Protein AF-0000000086061174 (afdb_homodimer)

Secondary structure (DSSP, 8-state):
-------HHHHHHHHHHHHHHHS-HHHHHHHHHHT--S-EEHHHHHHHTTS-HHHHHHHHHHHHHTTSEEEEE-SSSSPEEEEE-HHHHHHHHHHHHHHHS-HHHHHHHHHHHHHHHHHHHHHHT-SSHHHHHHTT----HHHHHHHHHHHHHHHHHHHHHHHHT---TTHHHHT-/-------HHHHHHHHHHHHHHHS-HHHHHHHHHHT--S-EEHHHHHHHTTS-HHHHHHHHHHHHHTTSEEEEE-SSSSPEEEEE-HHHHHHHHHHHHHHHS-HHHHHHHHHHHHHHHHHHHHHHT-SSHHHHHHTT----HHHHHHHHHHHHHHHHHHHHHHHHT---HHHHHHT-

Structure (mmCIF, N/CA/C/O backbone):
data_AF-0000000086061174-model_v1
#
loop_
_entity.id
_entity.type
_entity.pdbx_description
1 polymer 'Putative ArsR family transcriptional regulator'
#
loop_
_atom_site.group_PDB
_atom_site.id
_atom_site.type_symbol
_atom_site.label_atom_id
_atom_site.label_alt_id
_atom_site.label_comp_id
_atom_site.label_asym_id
_atom_site.label_entity_id
_atom_site.label_seq_id
_atom_site.pdbx_PDB_ins_code
_atom_site.Cartn_x
_atom_site.Cartn_y
_atom_site.Cartn_z
_atom_site.occupancy
_atom_site.B_iso_or_equiv
_atom_site.auth_seq_id
_atom_site.auth_comp_id
_atom_site.auth_asym_id
_atom_site.auth_atom_id
_atom_site.pdbx_PDB_model_num
ATOM 1 N N . MET A 1 1 ? 27.891 47.406 -17.75 1 37.44 1 MET A N 1
ATOM 2 C CA . MET A 1 1 ? 28.344 46.156 -17.203 1 37.44 1 MET A CA 1
ATOM 3 C C . MET A 1 1 ? 27.281 45.062 -17.359 1 37.44 1 MET A C 1
ATOM 5 O O . MET A 1 1 ? 26.094 45.344 -17.234 1 37.44 1 MET A O 1
ATOM 9 N N . PRO A 1 2 ? 27.516 44.062 -18.172 1 49.47 2 PRO A N 1
ATOM 10 C CA . PRO A 1 2 ? 26.484 43.031 -18.438 1 49.47 2 PRO A CA 1
ATOM 11 C C . PRO A 1 2 ? 25.906 42.438 -17.156 1 49.47 2 PRO A C 1
ATOM 13 O O . PRO A 1 2 ? 26.578 42.438 -16.125 1 49.47 2 PRO A O 1
ATOM 16 N N . ASP A 1 3 ? 24.672 42.75 -16.703 1 45.78 3 ASP A N 1
ATOM 17 C CA . ASP A 1 3 ? 23.984 42.094 -15.594 1 45.78 3 ASP A CA 1
ATOM 18 C C . ASP A 1 3 ? 24.312 40.625 -15.531 1 45.78 3 ASP A C 1
ATOM 20 O O . ASP A 1 3 ? 24.016 39.875 -16.469 1 45.78 3 ASP A O 1
ATOM 24 N N . SER A 1 4 ? 25.484 40.062 -15.008 1 49.5 4 SER A N 1
ATOM 25 C CA . SER A 1 4 ? 25.953 38.688 -14.844 1 49.5 4 SER A CA 1
ATOM 26 C C . SER A 1 4 ? 24.812 37.75 -14.445 1 49.5 4 SER A C 1
ATOM 28 O O . SER A 1 4 ? 23.891 38.156 -13.742 1 49.5 4 SER A O 1
ATOM 30 N N . ALA A 1 5 ? 24.609 36.719 -15.219 1 57.03 5 ALA A N 1
ATOM 31 C CA . ALA A 1 5 ? 23.672 35.656 -14.922 1 57.03 5 ALA A CA 1
ATOM 32 C C . ALA A 1 5 ? 23.656 35.344 -13.422 1 57.03 5 ALA A C 1
ATOM 34 O O . ALA A 1 5 ? 24.703 35.312 -12.773 1 57.03 5 ALA A O 1
ATOM 35 N N . PRO A 1 6 ? 22.562 35.656 -12.734 1 59.19 6 PRO A N 1
ATOM 36 C CA . PRO A 1 6 ? 22.594 35.344 -11.305 1 59.19 6 PRO A CA 1
ATOM 37 C C . PRO A 1 6 ? 23.344 34.031 -11.016 1 59.19 6 PRO A C 1
ATOM 39 O O . PRO A 1 6 ? 23.312 33.125 -11.844 1 59.19 6 PRO A O 1
ATOM 42 N N . ALA A 1 7 ? 24.375 33.938 -10.203 1 60.34 7 ALA A N 1
ATOM 43 C CA . ALA A 1 7 ? 25.188 32.781 -9.812 1 60.34 7 ALA A CA 1
ATOM 44 C C . ALA A 1 7 ? 24.312 31.578 -9.469 1 60.34 7 ALA A C 1
ATOM 46 O O . ALA A 1 7 ? 23.188 31.734 -8.984 1 60.34 7 ALA A O 1
ATOM 47 N N . PHE A 1 8 ? 24.578 30.469 -10.164 1 62.5 8 PHE A N 1
ATOM 48 C CA . PHE A 1 8 ? 23.953 29.172 -9.93 1 62.5 8 PHE A CA 1
ATOM 49 C C . PHE A 1 8 ? 23.469 29.062 -8.492 1 62.5 8 PHE A C 1
ATOM 51 O O . PHE A 1 8 ? 22.375 28.547 -8.234 1 62.5 8 PHE A O 1
ATOM 58 N N . GLU A 1 9 ? 24.312 29.516 -7.566 1 66.69 9 GLU A N 1
ATOM 59 C CA . GLU A 1 9 ? 23.938 29.531 -6.152 1 66.69 9 GLU A CA 1
ATOM 60 C C . GLU A 1 9 ? 22.703 30.375 -5.914 1 66.69 9 GLU A C 1
ATOM 62 O O . GLU A 1 9 ? 21.859 30.031 -5.09 1 66.69 9 GLU A O 1
ATOM 67 N N . ASP A 1 10 ? 22.656 31.359 -6.738 1 73 10 ASP A N 1
ATOM 68 C CA . ASP A 1 10 ? 21.531 32.281 -6.605 1 73 10 ASP A CA 1
ATOM 69 C C . ASP A 1 10 ? 20.234 31.609 -7.066 1 73 10 ASP A C 1
ATOM 71 O O . ASP A 1 10 ? 19.203 31.734 -6.402 1 73 10 ASP A O 1
ATOM 75 N N . VAL A 1 11 ? 20.422 30.859 -8.148 1 74.31 11 VAL A N 1
ATOM 76 C CA . VAL A 1 11 ? 19.25 30.188 -8.695 1 74.31 11 VAL A CA 1
ATOM 77 C C . VAL A 1 11 ? 18.75 29.141 -7.715 1 74.31 11 VAL A C 1
ATOM 79 O O . VAL A 1 11 ? 17.547 28.984 -7.504 1 74.31 11 VAL A O 1
ATOM 82 N N . ASN A 1 12 ? 19.672 28.422 -7.121 1 78.81 12 ASN A N 1
ATOM 83 C CA . ASN A 1 12 ? 19.312 27.406 -6.137 1 78.81 12 ASN A CA 1
ATOM 84 C C . ASN A 1 12 ? 18.641 28.016 -4.914 1 78.81 12 ASN A C 1
ATOM 86 O O . ASN A 1 12 ? 17.688 27.453 -4.375 1 78.81 12 ASN A O 1
ATOM 90 N N . ASP A 1 13 ? 19.203 29.141 -4.523 1 85.31 13 ASP A N 1
ATOM 91 C CA . ASP A 1 13 ? 18.641 29.797 -3.355 1 85.31 13 ASP A CA 1
ATOM 92 C C . ASP A 1 13 ? 17.219 30.297 -3.641 1 85.31 13 ASP A C 1
ATOM 94 O O . ASP A 1 13 ? 16.328 30.188 -2.781 1 85.31 13 ASP A O 1
ATOM 98 N N . ARG A 1 14 ? 17.094 30.859 -4.773 1 86.25 14 ARG A N 1
ATOM 99 C CA . ARG A 1 14 ? 15.766 31.312 -5.164 1 86.25 14 ARG A CA 1
ATOM 100 C C . ARG A 1 14 ? 14.797 30.141 -5.258 1 86.25 14 ARG A C 1
ATOM 102 O O . ARG A 1 14 ? 13.641 30.234 -4.84 1 86.25 14 ARG A O 1
ATOM 109 N N . ALA A 1 15 ? 15.25 29.094 -5.824 1 87.06 15 ALA A N 1
ATOM 110 C CA . ALA A 1 15 ? 14.406 27.906 -5.941 1 87.06 15 ALA A CA 1
ATOM 111 C C . ALA A 1 15 ? 14 27.391 -4.566 1 87.06 15 ALA A C 1
ATOM 113 O O . ALA A 1 15 ? 12.852 26.969 -4.367 1 87.06 15 ALA A O 1
ATOM 114 N N . LYS A 1 16 ? 14.898 27.422 -3.705 1 88.44 16 LYS A N 1
ATOM 115 C CA . LYS A 1 16 ? 14.609 27 -2.34 1 88.44 16 LYS A CA 1
ATOM 116 C C . LYS A 1 16 ? 13.555 27.891 -1.693 1 88.44 16 LYS A C 1
ATOM 118 O O . LYS A 1 16 ? 12.648 27.40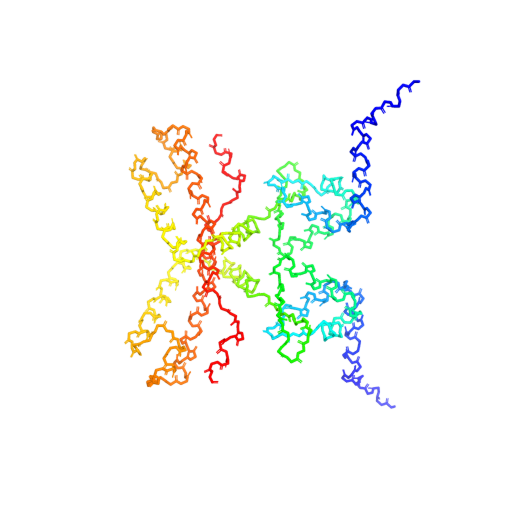6 -1.021 1 88.44 16 LYS A O 1
ATOM 123 N N . GLU A 1 17 ? 13.695 29.141 -1.863 1 89.25 17 GLU A N 1
ATOM 124 C CA . GLU A 1 17 ? 12.75 30.094 -1.292 1 89.25 17 GLU A CA 1
ATOM 125 C C . GLU A 1 17 ? 11.359 29.922 -1.886 1 89.25 17 GLU A C 1
ATOM 127 O O . GLU A 1 17 ? 10.359 30 -1.17 1 89.25 17 GLU A O 1
ATOM 132 N N . ASP A 1 18 ? 11.367 29.734 -3.15 1 90.12 18 ASP A N 1
ATOM 133 C CA . ASP A 1 18 ? 10.086 29.5 -3.809 1 90.12 18 ASP A CA 1
ATOM 134 C C . ASP A 1 18 ? 9.43 28.219 -3.297 1 90.12 18 ASP A C 1
ATOM 136 O O . ASP A 1 18 ? 8.219 28.188 -3.07 1 90.12 18 ASP A O 1
ATOM 140 N N . TRP A 1 19 ? 10.172 27.188 -3.143 1 90.62 19 TRP A N 1
ATOM 141 C CA . TRP A 1 19 ? 9.68 25.906 -2.627 1 90.62 19 TRP A CA 1
ATOM 142 C C . TRP A 1 19 ? 9.094 26.078 -1.229 1 90.62 19 TRP A C 1
ATOM 144 O O . TRP A 1 19 ? 8.023 25.547 -0.928 1 90.62 19 TRP A O 1
ATOM 154 N N . LYS A 1 20 ? 9.711 26.828 -0.427 1 89.44 20 LYS A N 1
ATOM 155 C CA . LYS A 1 20 ? 9.258 27.047 0.939 1 89.44 20 LYS A CA 1
ATOM 156 C C . LYS A 1 20 ? 7.938 27.828 0.955 1 89.44 20 LYS A C 1
ATOM 158 O O . LYS A 1 20 ? 7.062 27.547 1.781 1 89.44 20 LYS A O 1
ATOM 163 N N . ARG A 1 21 ? 7.832 28.672 0.067 1 89.62 21 ARG A N 1
ATOM 164 C CA . ARG A 1 21 ? 6.645 29.516 0.012 1 89.62 21 ARG A CA 1
ATOM 165 C C . ARG A 1 21 ? 5.434 28.719 -0.485 1 89.62 21 ARG A C 1
ATOM 167 O O . ARG A 1 21 ? 4.309 28.969 -0.054 1 89.62 21 ARG A O 1
ATOM 174 N N . GLU A 1 22 ? 5.75 27.766 -1.218 1 88.56 22 GLU A N 1
ATOM 175 C CA . GLU A 1 22 ? 4.66 27.109 -1.932 1 88.56 22 GLU A CA 1
ATOM 176 C C . GLU A 1 22 ? 4.289 25.781 -1.272 1 88.56 22 GLU A C 1
ATOM 178 O O . GLU A 1 22 ? 3.314 25.141 -1.667 1 88.56 22 GLU A O 1
ATOM 183 N N . THR A 1 23 ? 5.043 25.375 -0.228 1 86.5 23 THR A N 1
ATOM 184 C CA . THR A 1 23 ? 4.785 24.062 0.352 1 86.5 23 THR A CA 1
ATOM 185 C C . THR A 1 23 ? 4.852 24.125 1.875 1 86.5 23 THR A C 1
ATOM 187 O O . THR A 1 23 ? 5.406 25.062 2.441 1 86.5 23 THR A O 1
ATOM 190 N N . SER A 1 24 ? 4.211 23.156 2.52 1 85.88 24 SER A N 1
ATOM 191 C CA . SER A 1 24 ? 4.344 23 3.963 1 85.88 24 SER A CA 1
ATOM 192 C C . SER A 1 24 ? 5.594 22.203 4.32 1 85.88 24 SER A C 1
ATOM 194 O O . SER A 1 24 ? 6.129 21.469 3.484 1 85.88 24 SER A O 1
ATOM 196 N N . PRO A 1 25 ? 6.055 22.406 5.551 1 91.38 25 PRO A N 1
ATOM 197 C CA . PRO A 1 25 ? 7.191 21.578 5.969 1 91.38 25 PRO A CA 1
ATOM 198 C C . PRO A 1 25 ? 6.934 20.078 5.793 1 91.38 25 PRO A C 1
ATOM 200 O O . PRO A 1 25 ? 7.836 19.344 5.402 1 91.38 25 PRO A O 1
ATOM 203 N N . PHE A 1 26 ? 5.723 19.656 6.016 1 89 26 PHE A N 1
ATOM 204 C CA . PHE A 1 26 ? 5.387 18.266 5.82 1 89 26 PHE A CA 1
ATOM 205 C C . PHE A 1 26 ? 5.598 17.844 4.367 1 89 26 PHE A C 1
ATOM 207 O O . PHE A 1 26 ? 6.203 16.812 4.098 1 89 26 PHE A O 1
ATOM 214 N N . ASP A 1 27 ? 5.152 18.609 3.451 1 88.19 27 ASP A N 1
ATOM 215 C CA . ASP A 1 27 ? 5.293 18.312 2.029 1 88.19 27 ASP A CA 1
ATOM 216 C C . ASP A 1 27 ? 6.766 18.172 1.643 1 88.19 27 ASP A C 1
ATOM 218 O O . ASP A 1 27 ? 7.125 17.281 0.862 1 88.19 27 ASP A O 1
ATOM 222 N N . ARG A 1 28 ? 7.516 18.984 2.152 1 95.06 28 ARG A N 1
ATOM 223 C CA . ARG A 1 28 ? 8.93 18.984 1.786 1 95.06 28 ARG A CA 1
ATOM 224 C C . ARG A 1 28 ? 9.641 17.766 2.371 1 95.06 28 ARG A C 1
ATOM 226 O O . ARG A 1 28 ? 10.445 17.125 1.688 1 95.06 28 ARG A O 1
ATOM 233 N N . VAL A 1 29 ? 9.328 17.453 3.639 1 95.62 29 VAL A N 1
ATOM 234 C CA . VAL A 1 29 ? 9.914 16.266 4.238 1 95.62 29 VAL A CA 1
ATOM 235 C C . VAL A 1 29 ? 9.508 15.031 3.436 1 95.62 29 VAL A C 1
ATOM 237 O O . VAL A 1 29 ? 10.352 14.188 3.113 1 95.62 29 VAL A O 1
ATOM 240 N N . ARG A 1 30 ? 8.305 14.961 3.098 1 93.38 30 ARG A N 1
ATOM 241 C CA . ARG A 1 30 ? 7.82 13.836 2.307 1 93.38 30 ARG A CA 1
ATOM 242 C C . ARG A 1 30 ? 8.508 13.781 0.948 1 93.38 30 ARG A C 1
ATOM 244 O O . ARG A 1 30 ? 8.859 12.695 0.466 1 93.38 30 ARG A O 1
ATOM 251 N N . SER A 1 31 ? 8.664 14.93 0.342 1 94 31 SER A N 1
ATOM 252 C CA . SER A 1 31 ? 9.336 15.008 -0.952 1 94 31 SER A CA 1
ATOM 253 C C . SER A 1 31 ? 10.766 14.484 -0.866 1 94 31 SER A C 1
ATOM 255 O O . SER A 1 31 ? 11.211 13.719 -1.729 1 94 31 SER A O 1
ATOM 257 N N . VAL A 1 32 ? 11.461 14.859 0.147 1 96.69 32 VAL A N 1
ATOM 258 C CA . VAL A 1 32 ? 12.828 14.391 0.368 1 96.69 32 VAL A CA 1
ATOM 259 C C . VAL A 1 32 ? 12.828 12.867 0.533 1 96.69 32 VAL A C 1
ATOM 261 O O . VAL A 1 32 ? 13.648 12.18 -0.066 1 96.69 32 VAL A O 1
ATOM 264 N N . MET A 1 33 ? 11.836 12.398 1.241 1 96.12 33 MET A N 1
ATOM 265 C CA . MET A 1 33 ? 11.805 10.977 1.559 1 96.12 33 MET A CA 1
ATOM 266 C C . MET A 1 33 ? 11.383 10.156 0.342 1 96.12 33 MET A C 1
ATOM 268 O O . MET A 1 33 ? 11.688 8.969 0.252 1 96.12 33 MET A O 1
ATOM 272 N N . ARG A 1 34 ? 10.719 10.742 -0.583 1 93.94 34 ARG A N 1
ATOM 273 C CA . ARG A 1 34 ? 10.25 10.055 -1.78 1 93.94 34 ARG A CA 1
ATOM 274 C C . ARG A 1 34 ? 11.406 9.406 -2.531 1 93.94 34 ARG A C 1
ATOM 276 O O . ARG A 1 34 ? 11.258 8.328 -3.113 1 93.94 34 ARG A O 1
ATOM 283 N N . THR A 1 35 ? 12.57 10.023 -2.422 1 93.19 35 THR A N 1
ATOM 284 C CA . THR A 1 35 ? 13.703 9.523 -3.193 1 93.19 35 THR A CA 1
ATOM 285 C C . THR A 1 35 ? 14.828 9.062 -2.268 1 93.19 35 THR A C 1
ATOM 287 O O . THR A 1 35 ? 15.969 8.922 -2.697 1 93.19 35 THR A O 1
ATOM 290 N N . ALA A 1 36 ? 14.523 8.977 -1.036 1 93.38 36 ALA A N 1
ATOM 291 C CA . ALA A 1 36 ? 15.547 8.578 -0.071 1 93.38 36 ALA A CA 1
ATOM 292 C C . ALA A 1 36 ? 15.719 7.066 -0.04 1 93.38 36 ALA A C 1
ATOM 294 O O . ALA A 1 36 ? 15.391 6.418 0.956 1 93.38 36 ALA A O 1
ATOM 295 N N . TYR A 1 37 ? 16.391 6.508 -0.951 1 90.12 37 TYR A N 1
ATOM 296 C CA . TYR A 1 37 ? 16.578 5.066 -1.045 1 90.12 37 TYR A CA 1
ATOM 297 C C . TYR A 1 37 ? 17.672 4.594 -0.098 1 90.12 37 TYR A C 1
ATOM 299 O O . TYR A 1 37 ? 17.781 3.402 0.195 1 90.12 37 TYR A O 1
ATOM 307 N N . GLU A 1 38 ? 18.547 5.527 0.317 1 90.56 38 GLU A N 1
ATOM 308 C CA . GLU A 1 38 ? 19.531 5.273 1.361 1 90.56 38 GLU A CA 1
ATOM 309 C C . GLU A 1 38 ? 19.141 5.957 2.668 1 90.56 38 GLU A C 1
ATOM 311 O O . GLU A 1 38 ? 18.594 7.059 2.658 1 90.56 38 GLU A O 1
ATOM 316 N N . PRO A 1 39 ? 19.5 5.328 3.719 1 92.88 39 PRO A N 1
ATOM 317 C CA . PRO A 1 39 ? 19.125 5.91 5.008 1 92.88 39 PRO A CA 1
ATOM 318 C C . PRO A 1 39 ? 19.766 7.273 5.254 1 92.88 39 PRO A C 1
ATOM 320 O O . PRO A 1 39 ? 20.922 7.488 4.879 1 92.88 39 PRO A O 1
ATOM 323 N N . MET A 1 40 ? 19.016 8.188 5.875 1 94.31 40 MET A N 1
ATOM 324 C CA . MET A 1 40 ? 19.5 9.523 6.219 1 94.31 40 MET A CA 1
ATOM 325 C C . MET A 1 40 ? 19.047 9.922 7.613 1 94.31 40 MET A C 1
ATOM 327 O O . MET A 1 40 ? 18 9.453 8.086 1 94.31 40 MET A O 1
ATOM 331 N N . SER A 1 41 ? 19.797 10.711 8.25 1 94.88 41 SER A N 1
ATOM 332 C CA . SER A 1 41 ? 19.438 11.195 9.578 1 94.88 41 SER A CA 1
ATOM 333 C C . SER A 1 41 ? 18.312 12.227 9.508 1 94.88 41 SER A C 1
ATOM 335 O O . SER A 1 41 ? 18.078 12.828 8.453 1 94.88 41 SER A O 1
ATOM 337 N N . ALA A 1 42 ? 17.734 12.414 10.664 1 96.19 42 ALA A N 1
ATOM 338 C CA . ALA A 1 42 ? 16.719 13.461 10.75 1 96.19 42 ALA A CA 1
ATOM 339 C C . ALA A 1 42 ? 17.312 14.828 10.445 1 96.19 42 ALA A C 1
ATOM 341 O O . ALA A 1 42 ? 16.656 15.68 9.836 1 96.19 42 ALA A O 1
ATOM 342 N N . ALA A 1 43 ? 18.531 15.039 10.852 1 96.44 43 ALA A N 1
ATOM 343 C CA . ALA A 1 43 ? 19.219 16.312 10.602 1 96.44 43 ALA A CA 1
ATOM 344 C C . ALA A 1 43 ? 19.391 16.547 9.102 1 96.44 43 ALA A C 1
ATOM 346 O O . ALA A 1 43 ? 19.156 17.656 8.609 1 96.44 43 ALA A O 1
ATOM 347 N N . THR A 1 44 ? 19.812 15.539 8.406 1 96.81 44 THR A N 1
ATOM 348 C CA . THR A 1 44 ? 20 15.625 6.965 1 96.81 44 THR A CA 1
ATOM 349 C C . THR A 1 44 ? 18.672 15.891 6.266 1 96.81 44 THR A C 1
ATOM 351 O O . THR A 1 44 ? 18.594 16.734 5.363 1 96.81 44 THR A O 1
ATOM 354 N N . VAL A 1 45 ? 17.625 15.195 6.648 1 97.69 45 VAL A N 1
ATOM 355 C CA . VAL A 1 45 ? 16.312 15.391 6.07 1 97.69 45 VAL A CA 1
ATOM 356 C C . VAL A 1 45 ? 15.852 16.828 6.312 1 97.69 45 VAL A C 1
ATOM 358 O O . VAL A 1 45 ? 15.305 17.469 5.414 1 97.69 45 VAL A O 1
ATOM 361 N N . ALA A 1 46 ? 16.094 17.328 7.535 1 98 46 ALA A N 1
ATOM 362 C CA . ALA A 1 46 ? 15.703 18.688 7.902 1 98 46 ALA A CA 1
ATOM 363 C C . ALA A 1 46 ? 16.375 19.719 6.996 1 98 46 ALA A C 1
ATOM 365 O O . ALA A 1 46 ? 15.711 20.625 6.492 1 98 46 ALA A O 1
ATOM 366 N N . GLU A 1 47 ? 17.641 19.562 6.793 1 97.06 47 GLU A N 1
ATOM 367 C CA . GLU A 1 47 ? 18.391 20.453 5.922 1 97.06 47 GLU A CA 1
ATOM 368 C C . GLU A 1 47 ? 17.828 20.438 4.5 1 97.06 47 GLU A C 1
ATOM 370 O O . GLU A 1 47 ? 17.578 21.484 3.908 1 97.06 47 GLU A O 1
ATOM 375 N N . ASN A 1 48 ? 17.609 19.25 4.004 1 96.56 48 ASN A N 1
ATOM 376 C CA . ASN A 1 48 ? 17.109 19.078 2.641 1 96.56 48 ASN A CA 1
ATOM 377 C C . ASN A 1 48 ? 15.688 19.609 2.49 1 96.56 48 ASN A C 1
ATOM 379 O O . ASN A 1 48 ? 15.312 20.094 1.422 1 96.56 48 ASN A O 1
ATOM 383 N N . ALA A 1 49 ? 14.922 19.547 3.525 1 97.31 49 ALA A N 1
ATOM 384 C CA . ALA A 1 49 ? 13.516 19.938 3.49 1 97.31 49 ALA A CA 1
ATOM 385 C C . ALA A 1 49 ? 13.328 21.375 3.969 1 97.31 49 ALA A C 1
ATOM 387 O O . ALA A 1 49 ? 12.203 21.859 4.086 1 97.31 49 ALA A O 1
ATOM 388 N N . LEU A 1 50 ? 14.398 22.062 4.324 1 96.19 50 LEU A N 1
ATOM 389 C CA . LEU A 1 50 ? 14.383 23.469 4.73 1 96.19 50 LEU A CA 1
ATOM 390 C C . LEU A 1 50 ? 13.477 23.672 5.938 1 96.19 50 LEU A C 1
ATOM 392 O O . LEU A 1 50 ? 12.594 24.531 5.922 1 96.19 50 LEU A O 1
ATOM 396 N N . THR A 1 51 ? 13.68 22.891 6.969 1 97.06 51 THR A N 1
ATOM 397 C CA . THR A 1 51 ? 12.938 22.984 8.219 1 97.06 51 THR A CA 1
ATOM 398 C C . THR A 1 51 ? 13.82 22.609 9.406 1 97.06 51 THR A C 1
ATOM 400 O O . THR A 1 51 ? 15 22.281 9.234 1 97.06 51 THR A O 1
ATOM 403 N N . SER A 1 52 ? 13.305 22.766 10.594 1 97.62 52 SER A N 1
ATOM 404 C CA . SER A 1 52 ? 14.07 22.391 11.781 1 97.62 52 SER A CA 1
ATOM 405 C C . SER A 1 52 ? 14.117 20.875 11.961 1 97.62 52 SER A C 1
ATOM 407 O O . SER A 1 52 ? 13.234 20.172 11.469 1 97.62 52 SER A O 1
ATOM 409 N N . GLU A 1 53 ? 15.148 20.422 12.68 1 97.25 53 GLU A N 1
ATOM 410 C CA . GLU A 1 53 ? 15.273 19 12.953 1 97.25 53 GLU A CA 1
ATOM 411 C C . GLU A 1 53 ? 14.086 18.484 13.766 1 97.25 53 GLU A C 1
ATOM 413 O O . GLU A 1 53 ? 13.609 17.375 13.539 1 97.25 53 GLU A O 1
ATOM 418 N N . GLN A 1 54 ? 13.633 19.25 14.664 1 97.12 54 GLN A N 1
ATOM 419 C CA . GLN A 1 54 ? 12.477 18.875 15.477 1 97.12 54 GLN A CA 1
ATOM 420 C C . GLN A 1 54 ? 11.242 18.656 14.609 1 97.12 54 GLN A C 1
ATOM 422 O O . GLN A 1 54 ? 10.539 17.656 14.758 1 97.12 54 GLN A O 1
ATOM 427 N N . THR A 1 55 ? 10.992 19.578 13.727 1 95.56 55 THR A N 1
ATOM 428 C CA . THR A 1 55 ? 9.867 19.484 12.812 1 95.56 55 THR A CA 1
ATOM 429 C C . THR A 1 55 ? 10.023 18.281 11.883 1 95.56 55 THR A C 1
ATOM 431 O O . THR A 1 55 ? 9.062 17.531 11.656 1 95.56 55 THR A O 1
ATOM 434 N N . ALA A 1 56 ? 11.227 18.109 11.391 1 97.25 56 ALA A N 1
ATOM 435 C CA . ALA A 1 56 ? 11.5 16.969 10.523 1 97.25 56 ALA A CA 1
ATOM 436 C C . ALA A 1 56 ? 11.227 15.656 11.25 1 97.25 56 ALA A C 1
ATOM 438 O O . ALA A 1 56 ? 10.578 14.758 10.711 1 97.25 56 ALA A O 1
ATOM 439 N N . ARG A 1 57 ? 11.625 15.516 12.438 1 96.19 57 ARG A N 1
ATOM 440 C CA . ARG A 1 57 ? 11.43 14.297 13.211 1 96.19 57 ARG A CA 1
ATOM 441 C C . ARG A 1 57 ? 9.945 14.008 13.422 1 96.19 57 ARG A C 1
ATOM 443 O O . ARG A 1 57 ? 9.508 12.859 13.336 1 96.19 57 ARG A O 1
ATOM 450 N N . LYS A 1 58 ? 9.289 15.047 13.727 1 93 58 LYS A N 1
ATOM 451 C CA . LYS A 1 58 ? 7.844 14.906 13.906 1 93 58 LYS A CA 1
ATOM 452 C C . LYS A 1 58 ? 7.191 14.32 12.656 1 93 58 LYS A C 1
ATOM 454 O O . LYS A 1 58 ? 6.41 13.367 12.75 1 93 58 LYS A O 1
ATOM 459 N N . HIS A 1 59 ? 7.473 14.859 11.516 1 93.25 59 HIS A N 1
ATOM 460 C CA . HIS A 1 59 ? 6.891 14.391 10.266 1 93.25 59 HIS A CA 1
ATOM 461 C C . HIS A 1 59 ? 7.414 13.008 9.898 1 93.25 59 HIS A C 1
ATOM 463 O O . HIS A 1 59 ? 6.664 12.172 9.383 1 93.25 59 HIS A O 1
ATOM 469 N N . LEU A 1 60 ? 8.68 12.742 10.172 1 96 60 LEU A N 1
ATOM 470 C CA . LEU A 1 60 ? 9.258 11.422 9.906 1 96 60 LEU A CA 1
ATOM 471 C C . LEU A 1 60 ? 8.562 10.352 10.734 1 96 60 LEU A C 1
ATOM 473 O O . LEU A 1 60 ? 8.297 9.258 10.242 1 96 60 LEU A O 1
ATOM 477 N N . ARG A 1 61 ? 8.289 10.648 11.922 1 92.06 61 ARG A N 1
ATOM 478 C CA . ARG A 1 61 ? 7.562 9.719 12.773 1 92.06 61 ARG A CA 1
ATOM 479 C C . ARG A 1 61 ? 6.18 9.422 12.203 1 92.06 61 ARG A C 1
ATO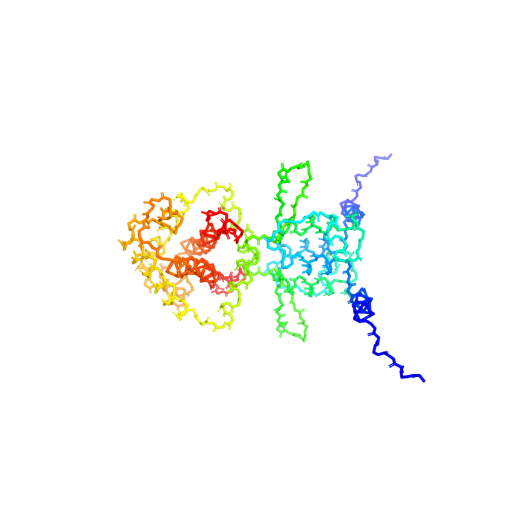M 481 O O . ARG A 1 61 ? 5.754 8.266 12.164 1 92.06 61 ARG A O 1
ATOM 488 N N . SER A 1 62 ? 5.527 10.492 11.836 1 88.12 62 SER A N 1
ATOM 489 C CA . SER A 1 62 ? 4.211 10.328 11.227 1 88.12 62 SER A CA 1
ATOM 490 C C . SER A 1 62 ? 4.281 9.469 9.969 1 88.12 62 SER A C 1
ATOM 492 O O . SER A 1 62 ? 3.482 8.555 9.789 1 88.12 62 SER A O 1
ATOM 494 N N . LEU A 1 63 ? 5.238 9.773 9.109 1 92 63 LEU A N 1
ATOM 495 C CA . LEU A 1 63 ? 5.418 9.039 7.863 1 92 63 LEU A CA 1
ATOM 496 C C . LEU A 1 63 ? 5.773 7.582 8.133 1 92 63 LEU A C 1
ATOM 498 O O . LEU A 1 63 ? 5.34 6.688 7.406 1 92 63 LEU A O 1
ATOM 502 N N . ALA A 1 64 ? 6.523 7.367 9.203 1 92.19 64 ALA A N 1
ATOM 503 C CA . ALA A 1 64 ? 6.875 6.004 9.602 1 92.19 64 ALA A CA 1
ATOM 504 C C . ALA A 1 64 ? 5.652 5.25 10.117 1 92.19 64 ALA A C 1
ATOM 506 O O . ALA A 1 64 ? 5.441 4.086 9.773 1 92.19 64 ALA A O 1
ATOM 507 N N . GLU A 1 65 ? 4.891 5.934 10.875 1 85.81 65 GLU A N 1
ATOM 508 C CA . GLU A 1 65 ? 3.672 5.352 11.43 1 85.81 65 GLU A CA 1
ATOM 509 C C . GLU A 1 65 ? 2.729 4.891 10.32 1 85.81 65 GLU A C 1
ATOM 511 O O . GLU A 1 65 ? 2.045 3.875 10.469 1 85.81 65 GLU A O 1
ATOM 516 N N . HIS A 1 66 ? 2.781 5.59 9.203 1 82.19 66 HIS A N 1
ATOM 517 C CA . HIS A 1 66 ? 1.845 5.285 8.125 1 82.19 66 HIS A CA 1
ATOM 518 C C . HIS A 1 66 ? 2.516 4.473 7.023 1 82.19 66 HIS A C 1
ATOM 520 O O . HIS A 1 66 ? 1.949 4.297 5.945 1 82.19 66 HIS A O 1
ATOM 526 N N . GLY A 1 67 ? 3.748 4.098 7.25 1 88.12 67 GLY A N 1
ATOM 527 C CA . GLY A 1 67 ? 4.383 3.102 6.402 1 88.12 67 GLY A CA 1
ATOM 528 C C . GLY A 1 67 ? 5.062 3.699 5.184 1 88.12 67 GLY A C 1
ATOM 529 O O . GLY A 1 67 ? 5.414 2.98 4.246 1 88.12 67 GLY A O 1
ATOM 530 N N . TYR A 1 68 ? 5.223 4.969 5.117 1 91.88 68 TYR A N 1
ATOM 531 C CA . TYR A 1 68 ? 5.867 5.621 3.979 1 91.88 68 TYR A CA 1
ATOM 532 C C . TYR A 1 68 ? 7.379 5.641 4.148 1 91.88 68 TYR A C 1
ATOM 534 O O . TYR A 1 68 ? 8.125 5.582 3.162 1 91.88 68 TYR A O 1
ATOM 542 N N . VAL A 1 69 ? 7.816 5.707 5.387 1 95.12 69 VAL A N 1
ATOM 543 C CA . VAL A 1 69 ? 9.227 5.777 5.766 1 95.12 69 VAL A CA 1
ATOM 544 C C . VAL A 1 69 ? 9.562 4.625 6.711 1 95.12 69 VAL A C 1
ATOM 546 O O . VAL A 1 69 ? 8.734 4.219 7.527 1 95.12 69 VAL A O 1
ATOM 549 N N . ALA A 1 70 ? 10.703 4.113 6.605 1 94.81 70 ALA A N 1
ATOM 550 C CA . ALA A 1 70 ? 11.219 3.096 7.516 1 94.81 70 ALA A CA 1
ATOM 551 C C . ALA A 1 70 ? 12.352 3.648 8.367 1 94.81 70 ALA A C 1
ATOM 553 O O . ALA A 1 70 ? 13.203 4.398 7.875 1 94.81 70 ALA A O 1
ATOM 554 N N . GLU A 1 71 ? 12.328 3.26 9.586 1 93.62 71 GLU A N 1
ATOM 555 C CA . GLU A 1 71 ? 13.398 3.613 10.508 1 93.62 71 GLU A CA 1
ATOM 556 C C . GLU A 1 71 ? 14.445 2.502 10.594 1 93.62 71 GLU A C 1
ATOM 558 O O . GLU A 1 71 ? 14.094 1.318 10.609 1 93.62 71 GLU A O 1
ATOM 563 N N . THR A 1 72 ? 15.602 2.895 10.477 1 89.19 72 THR A N 1
ATOM 564 C CA . THR A 1 72 ? 16.688 1.938 10.648 1 89.19 72 THR A CA 1
ATOM 565 C C . THR A 1 72 ? 17.703 2.449 11.672 1 89.19 72 THR A C 1
ATOM 567 O O . THR A 1 72 ? 17.797 3.656 11.906 1 89.19 72 THR A O 1
ATOM 570 N N . ALA A 1 73 ? 18.281 1.522 12.391 1 81.19 73 ALA A N 1
ATOM 571 C CA . ALA A 1 73 ? 19.297 1.908 13.359 1 81.19 73 ALA A CA 1
ATOM 572 C C . ALA A 1 73 ? 20.594 2.309 12.648 1 81.19 73 ALA A C 1
ATOM 574 O O . ALA A 1 73 ? 20.938 1.758 11.602 1 81.19 73 ALA A O 1
ATOM 575 N N . SER A 1 74 ? 21.156 3.367 13.148 1 71.56 74 SER A N 1
ATOM 576 C CA . SER A 1 74 ? 22.453 3.764 12.633 1 71.56 74 SER A CA 1
ATOM 577 C C . SER A 1 74 ? 23.547 2.795 13.086 1 71.56 74 SER A C 1
ATOM 579 O O . SER A 1 74 ? 23.594 2.422 14.266 1 71.56 74 SER A O 1
ATOM 581 N N . PRO A 1 75 ? 24.297 2.25 12.102 1 66.62 75 PRO A N 1
ATOM 582 C CA . PRO A 1 75 ? 25.359 1.34 12.523 1 66.62 75 PRO A CA 1
ATOM 583 C C . PRO A 1 75 ? 26.344 1.992 13.5 1 66.62 75 PRO A C 1
ATOM 585 O O . PRO A 1 75 ? 26.875 1.319 14.383 1 66.62 75 PRO A O 1
ATOM 588 N N . ASP A 1 76 ? 26.641 3.16 13.258 1 65.31 76 ASP A N 1
ATOM 589 C CA . ASP A 1 76 ? 27.734 3.801 13.984 1 65.31 76 ASP A CA 1
ATOM 590 C C . ASP A 1 76 ? 27.203 4.68 15.117 1 65.31 76 ASP A C 1
ATOM 592 O O . ASP A 1 76 ? 27.984 5.324 15.828 1 65.31 76 ASP A O 1
ATOM 596 N N . SER A 1 77 ? 25.938 4.809 15.203 1 63.5 77 SER A N 1
ATOM 597 C CA . SER A 1 77 ? 25.484 5.738 16.234 1 63.5 77 SER A CA 1
ATOM 598 C C . SER A 1 77 ? 24.125 5.312 16.797 1 63.5 77 SER A C 1
ATOM 600 O O . SER A 1 77 ? 23.578 4.293 16.375 1 63.5 77 SER A O 1
ATOM 602 N N . THR A 1 78 ? 23.828 5.855 17.844 1 67.38 78 THR A N 1
ATOM 603 C CA . THR A 1 78 ? 22.578 5.617 18.562 1 67.38 78 THR A CA 1
ATOM 604 C C . THR A 1 78 ? 21.406 6.293 17.844 1 67.38 78 THR A C 1
ATOM 606 O O . THR A 1 78 ? 20.266 6.188 18.281 1 67.38 78 THR A O 1
ATOM 609 N N . GLY A 1 79 ? 21.766 6.824 16.578 1 85 79 GLY A N 1
ATOM 610 C CA . GLY A 1 79 ? 20.672 7.617 16.031 1 85 79 GLY A CA 1
ATOM 611 C C . GLY A 1 79 ? 19.812 6.848 15.047 1 85 79 GLY A C 1
ATOM 612 O O . GLY A 1 79 ? 20.234 5.816 14.523 1 85 79 GLY A O 1
ATOM 613 N N . THR A 1 80 ? 18.656 7.234 14.984 1 91.88 80 THR A N 1
ATOM 614 C CA . THR A 1 80 ? 17.703 6.629 14.055 1 91.88 80 THR A CA 1
ATOM 615 C C . THR A 1 80 ? 17.891 7.195 12.648 1 91.88 80 THR A C 1
ATOM 617 O O . THR A 1 80 ? 18.047 8.406 12.477 1 91.88 80 THR A O 1
ATOM 620 N N . LEU A 1 81 ? 18.078 6.363 11.68 1 94.75 81 LEU A N 1
ATOM 621 C CA . LEU A 1 81 ? 18.094 6.758 10.273 1 94.75 81 LEU A CA 1
ATOM 622 C C . LEU A 1 81 ? 16.75 6.441 9.609 1 94.75 81 LEU A C 1
ATOM 624 O O . LEU A 1 81 ? 16 5.586 10.078 1 94.75 81 LEU A O 1
ATOM 628 N N . TYR A 1 82 ? 16.453 7.223 8.531 1 95.94 82 TYR A N 1
ATOM 629 C CA . TYR A 1 82 ? 15.18 7.109 7.832 1 95.94 82 TYR A CA 1
ATOM 630 C C . TYR A 1 82 ? 15.391 6.871 6.344 1 95.94 82 TYR A C 1
ATOM 632 O O . TYR A 1 82 ? 16.297 7.449 5.738 1 95.94 82 TYR A O 1
ATOM 640 N N . GLN A 1 83 ? 14.609 6.059 5.824 1 95.75 83 GLN A N 1
ATOM 641 C CA . GLN A 1 83 ? 14.586 5.848 4.379 1 95.75 83 GLN A CA 1
ATOM 642 C C . GLN A 1 83 ? 13.18 5.543 3.885 1 95.75 83 GLN A C 1
ATOM 644 O O . GLN A 1 83 ? 12.281 5.258 4.68 1 95.75 83 GLN A O 1
ATOM 649 N N . ARG A 1 84 ? 13.039 5.73 2.578 1 95.12 84 ARG A N 1
ATOM 650 C CA . ARG A 1 84 ? 11.758 5.336 1.993 1 95.12 84 ARG A CA 1
ATOM 651 C C . ARG A 1 84 ? 11.469 3.863 2.26 1 95.12 84 ARG A C 1
ATOM 653 O O . ARG A 1 84 ? 12.344 3.014 2.111 1 95.12 84 ARG A O 1
ATOM 660 N N . ALA A 1 85 ? 10.242 3.627 2.715 1 94.31 85 ALA A N 1
ATOM 661 C CA . ALA A 1 85 ? 9.875 2.248 3.02 1 94.31 85 ALA A CA 1
ATOM 662 C C . ALA A 1 85 ? 9.742 1.422 1.743 1 94.31 85 ALA A C 1
ATOM 664 O O . ALA A 1 85 ? 9.156 1.88 0.759 1 94.31 85 ALA A O 1
ATOM 665 N N . LYS A 1 86 ? 10.266 0.206 1.788 1 92.56 86 LYS A N 1
ATOM 666 C CA . LYS A 1 86 ? 10.211 -0.665 0.618 1 92.56 86 LYS A CA 1
ATOM 667 C C . LYS A 1 86 ? 8.766 -0.915 0.182 1 92.56 86 LYS A C 1
ATOM 669 O O . LYS A 1 86 ? 8.477 -0.962 -1.015 1 92.56 86 LYS A O 1
ATOM 674 N N . ASP A 1 87 ? 7.898 -1.063 1.178 1 92.31 87 ASP A N 1
ATOM 675 C CA . ASP A 1 87 ? 6.5 -1.309 0.847 1 92.31 87 ASP A CA 1
ATOM 676 C C . ASP A 1 87 ? 5.883 -0.106 0.135 1 92.31 87 ASP A C 1
ATOM 678 O O . ASP A 1 87 ? 5.059 -0.266 -0.766 1 92.31 87 ASP A O 1
ATOM 682 N N . SER A 1 88 ? 6.23 1.065 0.567 1 92.62 88 SER A N 1
ATOM 683 C CA . SER A 1 88 ? 5.723 2.277 -0.068 1 92.62 88 SER A CA 1
ATOM 684 C C . SER A 1 88 ? 6.215 2.395 -1.507 1 92.62 88 SER A C 1
ATOM 686 O O . SER A 1 88 ? 5.461 2.807 -2.393 1 92.62 88 SER A O 1
ATOM 688 N N . ILE A 1 89 ? 7.414 2.018 -1.7 1 93.12 89 ILE A N 1
ATOM 689 C CA . ILE A 1 89 ? 7.973 2.014 -3.047 1 93.12 89 ILE A CA 1
ATOM 690 C C . ILE A 1 89 ? 7.223 1.005 -3.914 1 93.12 89 ILE A C 1
ATOM 692 O O . ILE A 1 89 ? 6.809 1.323 -5.031 1 93.12 89 ILE A O 1
ATOM 696 N N . ALA A 1 90 ? 7.074 -0.146 -3.381 1 94.81 90 ALA A N 1
ATOM 697 C CA . ALA A 1 90 ? 6.383 -1.21 -4.109 1 94.81 90 ALA A CA 1
ATOM 698 C C . ALA A 1 90 ? 4.973 -0.784 -4.496 1 94.81 90 ALA A C 1
ATOM 700 O O . ALA A 1 90 ? 4.52 -1.053 -5.609 1 94.81 90 ALA A O 1
ATOM 701 N N . LEU A 1 91 ? 4.262 -0.132 -3.604 1 94.06 91 LEU A N 1
ATOM 702 C CA . LEU A 1 91 ? 2.891 0.304 -3.855 1 94.06 91 LEU A CA 1
ATOM 703 C C . LEU A 1 91 ? 2.85 1.352 -4.965 1 94.06 91 LEU A C 1
ATOM 705 O O . LEU A 1 91 ? 1.974 1.309 -5.832 1 94.06 91 LEU A O 1
ATOM 709 N N . GLU A 1 92 ? 3.738 2.273 -4.891 1 93.19 92 GLU A N 1
ATOM 710 C CA . GLU A 1 92 ? 3.799 3.295 -5.93 1 93.19 92 GLU A CA 1
ATOM 711 C C . GLU A 1 92 ? 4.047 2.67 -7.301 1 93.19 92 GLU A C 1
ATOM 713 O O . GLU A 1 92 ? 3.371 3.012 -8.273 1 93.19 92 GLU A O 1
ATOM 718 N N . GLN A 1 93 ? 4.973 1.753 -7.355 1 95.75 93 GLN A N 1
ATOM 719 C CA . GLN A 1 93 ? 5.277 1.072 -8.609 1 95.75 93 GLN A CA 1
ATOM 720 C C . GLN A 1 93 ? 4.102 0.215 -9.07 1 95.75 93 GLN A C 1
ATOM 722 O O . GLN A 1 93 ? 3.773 0.186 -10.258 1 95.75 93 GLN A O 1
ATOM 727 N N . ALA A 1 94 ? 3.521 -0.453 -8.133 1 96.88 94 ALA A N 1
ATOM 728 C CA . ALA A 1 94 ? 2.367 -1.296 -8.438 1 96.88 94 ALA A CA 1
ATOM 729 C C . ALA A 1 94 ? 1.229 -0.472 -9.031 1 96.88 94 ALA A C 1
ATOM 731 O O . ALA A 1 94 ? 0.607 -0.882 -10.016 1 96.88 94 ALA A O 1
ATOM 732 N N . ARG A 1 95 ? 0.934 0.656 -8.469 1 94.62 95 ARG A N 1
ATOM 733 C CA . ARG A 1 95 ? -0.124 1.521 -8.977 1 94.62 95 ARG A CA 1
ATOM 734 C C . ARG A 1 95 ? 0.193 1.995 -10.398 1 94.62 95 ARG A C 1
ATOM 736 O O . ARG A 1 95 ? -0.693 2.051 -11.25 1 94.62 95 ARG A O 1
ATOM 743 N N . ARG A 1 96 ? 1.406 2.359 -10.594 1 95.06 96 ARG A N 1
ATOM 744 C CA . ARG A 1 96 ? 1.822 2.756 -11.938 1 95.06 96 ARG A CA 1
ATOM 745 C C . ARG A 1 96 ? 1.595 1.625 -12.938 1 95.06 96 ARG A C 1
ATOM 747 O O . ARG A 1 96 ? 1.089 1.854 -14.039 1 95.06 96 ARG A O 1
ATOM 754 N N . ILE A 1 97 ? 1.937 0.452 -12.562 1 97.88 97 ILE A N 1
ATOM 755 C CA . ILE A 1 97 ? 1.765 -0.717 -13.414 1 97.88 97 ILE A CA 1
ATOM 756 C C . ILE A 1 97 ? 0.285 -0.903 -13.742 1 97.88 97 ILE A C 1
ATOM 758 O O . ILE A 1 97 ? -0.077 -1.132 -14.898 1 97.88 97 ILE A O 1
ATOM 762 N N . LEU A 1 98 ? -0.521 -0.762 -12.781 1 96.25 98 LEU A N 1
ATOM 763 C CA . LEU A 1 98 ? -1.954 -0.96 -12.969 1 96.25 98 LEU A CA 1
ATOM 764 C C . LEU A 1 98 ? -2.539 0.137 -13.852 1 96.25 98 LEU A C 1
ATOM 766 O O . LEU A 1 98 ? -3.521 -0.091 -14.562 1 96.25 98 LEU A O 1
ATOM 770 N N . ASP A 1 99 ? -1.971 1.319 -13.844 1 95.31 99 ASP A N 1
ATOM 771 C CA . ASP A 1 99 ? -2.422 2.43 -14.672 1 95.31 99 ASP A CA 1
ATOM 772 C C . ASP A 1 99 ? -2.029 2.221 -16.141 1 95.31 99 ASP A C 1
ATOM 774 O O . ASP A 1 99 ? -2.709 2.701 -17.047 1 95.31 99 ASP A O 1
ATOM 778 N N . GLU A 1 100 ? -1.015 1.46 -16.328 1 96.94 100 GLU A N 1
ATOM 779 C CA . GLU A 1 100 ? -0.412 1.393 -17.656 1 96.94 100 GLU A CA 1
ATOM 780 C C . GLU A 1 100 ? -0.683 0.044 -18.312 1 96.94 100 GLU A C 1
ATOM 782 O O . GLU A 1 100 ? -0.498 -0.11 -19.531 1 96.94 100 GLU A O 1
ATOM 787 N N . THR A 1 101 ? -1.079 -0.917 -17.547 1 96.69 101 THR A N 1
ATOM 788 C CA . THR A 1 101 ? -1.178 -2.279 -18.062 1 96.69 101 THR A CA 1
ATOM 789 C C . THR A 1 101 ? -2.465 -2.945 -17.594 1 96.69 101 THR A C 1
ATOM 791 O O . THR A 1 101 ? -2.775 -2.928 -16.391 1 96.69 101 THR A O 1
ATOM 794 N N . ASP A 1 102 ? -3.188 -3.492 -18.484 1 97.25 102 ASP A N 1
ATOM 795 C CA . ASP A 1 102 ? -4.391 -4.211 -18.078 1 97.25 102 ASP A CA 1
ATOM 796 C C . ASP A 1 102 ? -4.043 -5.512 -17.375 1 97.25 102 ASP A C 1
ATOM 798 O O . ASP A 1 102 ? -2.967 -6.074 -17.578 1 97.25 102 ASP A O 1
ATOM 802 N N . THR A 1 103 ? -4.934 -6.086 -16.703 1 95.81 103 THR A N 1
ATOM 803 C CA . THR A 1 103 ? -4.688 -7.199 -15.789 1 95.81 103 THR A CA 1
ATOM 804 C C . THR A 1 103 ? -4.344 -8.469 -16.562 1 95.81 103 THR A C 1
ATOM 806 O O . THR A 1 103 ? -3.527 -9.273 -16.125 1 95.81 103 THR A O 1
ATOM 809 N N . ASP A 1 104 ? -4.949 -8.656 -17.703 1 97.06 104 ASP A N 1
ATOM 810 C CA . ASP A 1 104 ? -4.629 -9.836 -18.5 1 97.06 104 ASP A CA 1
ATOM 811 C C . ASP A 1 104 ? -3.176 -9.805 -18.969 1 97.06 104 ASP A C 1
ATOM 813 O O . ASP A 1 104 ? -2.461 -10.805 -18.844 1 97.06 104 ASP A O 1
ATOM 817 N N . THR A 1 105 ? -2.865 -8.641 -19.5 1 98.25 105 THR A N 1
ATOM 818 C CA . THR A 1 105 ? -1.483 -8.453 -19.922 1 98.25 105 THR A CA 1
ATOM 819 C C . THR A 1 105 ? -0.528 -8.602 -18.734 1 98.25 105 THR A C 1
ATOM 821 O O . THR A 1 105 ? 0.521 -9.234 -18.859 1 98.25 105 THR A O 1
ATOM 824 N N . LEU A 1 106 ? -0.875 -8.062 -17.656 1 98.44 106 LEU A N 1
ATOM 825 C CA . LEU A 1 106 ? -0.063 -8.125 -16.453 1 98.44 106 LEU A CA 1
ATOM 826 C C . LEU A 1 106 ? 0.13 -9.57 -16 1 98.44 106 LEU A C 1
ATOM 828 O O . LEU A 1 106 ? 1.242 -9.977 -15.648 1 98.44 106 LEU A O 1
ATOM 832 N N . SER A 1 107 ? -0.873 -10.336 -16.047 1 98.12 107 SER A N 1
ATOM 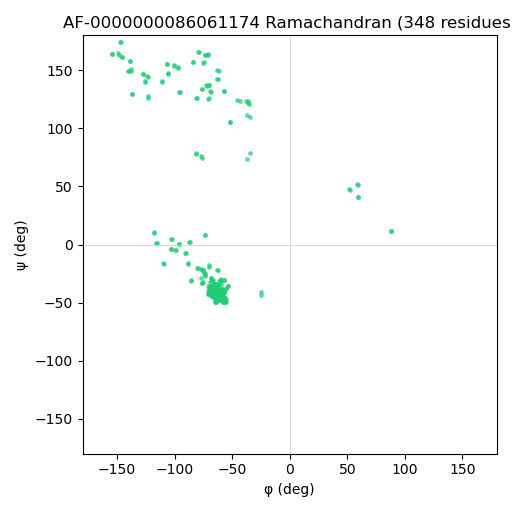833 C CA . SER A 1 107 ? -0.805 -11.742 -15.672 1 98.12 107 SER A CA 1
ATOM 834 C C . SER A 1 107 ? 0.157 -12.508 -16.578 1 98.12 107 SER A C 1
ATOM 836 O O . SER A 1 107 ? 0.955 -13.312 -16.094 1 98.12 107 SER A O 1
ATOM 838 N N . THR A 1 108 ? 0.043 -12.195 -17.797 1 98.38 108 THR A N 1
ATOM 839 C CA . THR A 1 108 ? 0.931 -12.836 -18.766 1 98.38 108 THR A CA 1
ATOM 840 C C . THR A 1 108 ? 2.385 -12.469 -18.484 1 98.38 108 THR A C 1
ATOM 842 O O . THR A 1 108 ? 3.262 -13.336 -18.484 1 98.38 108 THR A O 1
ATOM 845 N N . ARG A 1 109 ? 2.582 -11.203 -18.219 1 98.19 109 ARG A N 1
ATOM 846 C CA . ARG A 1 109 ? 3.932 -10.719 -17.938 1 98.19 109 ARG A CA 1
ATOM 847 C C . ARG A 1 109 ? 4.488 -11.359 -16.672 1 98.19 109 ARG A C 1
ATOM 849 O O . ARG A 1 109 ? 5.68 -11.672 -16.594 1 98.19 109 ARG A O 1
ATOM 856 N N . VAL A 1 110 ? 3.707 -11.516 -15.727 1 98.56 110 VAL A N 1
ATOM 857 C CA . VAL A 1 110 ? 4.125 -12.148 -14.477 1 98.56 110 VAL A CA 1
ATOM 858 C C . VAL A 1 110 ? 4.562 -13.586 -14.75 1 98.56 110 VAL A C 1
ATOM 860 O O . VAL A 1 110 ? 5.609 -14.023 -14.266 1 98.56 110 VAL A O 1
ATOM 863 N N . LEU A 1 111 ? 3.793 -14.289 -15.547 1 98.31 111 LEU A N 1
ATOM 864 C CA . LEU A 1 111 ? 4.133 -15.664 -15.883 1 98.31 111 LEU A CA 1
ATOM 865 C C . LEU A 1 111 ? 5.449 -15.727 -16.656 1 98.31 111 LEU A C 1
ATOM 867 O O . LEU A 1 111 ? 6.281 -16.594 -16.391 1 98.31 111 LEU A O 1
ATOM 871 N N . GLU A 1 112 ? 5.555 -14.773 -17.547 1 98.62 112 GLU A N 1
ATOM 872 C CA . GLU A 1 112 ? 6.781 -14.719 -18.328 1 98.62 112 GLU A CA 1
ATOM 873 C C . GLU A 1 112 ? 7.996 -14.461 -17.453 1 98.62 112 GLU A C 1
ATOM 875 O O . GLU A 1 112 ? 9.039 -15.102 -17.625 1 98.62 112 GLU A O 1
ATOM 880 N N . MET A 1 113 ? 7.887 -13.586 -16.516 1 98.56 113 MET A N 1
ATOM 881 C CA . MET A 1 113 ? 9.008 -13.273 -15.633 1 98.56 113 MET A CA 1
ATOM 882 C C . MET A 1 113 ? 9.312 -14.445 -14.703 1 98.56 113 MET A C 1
ATOM 884 O O . MET A 1 113 ? 10.477 -14.711 -14.398 1 98.56 113 MET A O 1
ATOM 888 N N . ARG A 1 114 ? 8.312 -15.094 -14.273 1 97.88 114 ARG A N 1
ATOM 889 C CA . ARG A 1 114 ? 8.531 -16.281 -13.445 1 97.88 114 ARG A CA 1
ATOM 890 C C . ARG A 1 114 ? 9.312 -17.344 -14.211 1 97.88 114 ARG A C 1
ATOM 892 O O . ARG A 1 114 ? 10.211 -17.969 -13.648 1 97.88 114 ARG A O 1
ATOM 899 N N . GLU A 1 115 ? 8.891 -17.531 -15.438 1 98.31 115 GLU A N 1
ATOM 900 C CA . GLU A 1 115 ? 9.602 -18.5 -16.281 1 98.31 115 GLU A CA 1
ATOM 901 C C . GLU A 1 115 ? 11.062 -18.094 -16.484 1 98.31 115 GLU A C 1
ATOM 903 O O . GLU A 1 115 ? 11.961 -18.938 -16.406 1 98.31 115 GLU A O 1
ATOM 908 N N . GLU A 1 116 ? 11.219 -16.828 -16.75 1 98.19 116 GLU A N 1
ATOM 909 C CA . GLU A 1 116 ? 12.578 -16.312 -16.906 1 98.19 116 GLU A CA 1
ATOM 910 C C . GLU A 1 116 ? 13.414 -16.562 -15.648 1 98.19 116 GLU A C 1
ATOM 912 O O . GLU A 1 116 ? 14.578 -16.953 -15.742 1 98.19 116 GLU A O 1
ATOM 917 N N . LEU A 1 117 ? 12.875 -16.406 -14.531 1 97.75 117 LEU A N 1
ATOM 918 C C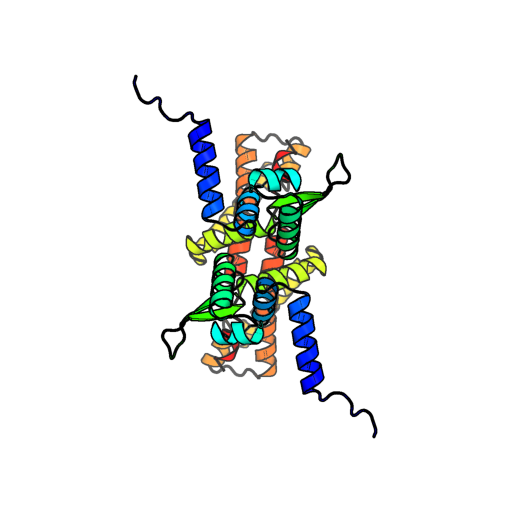A . LEU A 1 117 ? 13.602 -16.609 -13.281 1 97.75 117 LEU A CA 1
ATOM 919 C C . LEU A 1 117 ? 13.914 -18.078 -13.062 1 97.75 117 LEU A C 1
ATOM 921 O O . LEU A 1 117 ? 14.977 -18.422 -12.547 1 97.75 117 LEU A O 1
ATOM 925 N N . ARG A 1 118 ? 12.992 -18.875 -13.438 1 97.31 118 ARG A N 1
ATOM 926 C CA . ARG A 1 118 ? 13.25 -20.312 -13.367 1 97.31 118 ARG A CA 1
ATOM 927 C C . ARG A 1 118 ? 14.43 -20.703 -14.25 1 97.31 118 ARG A C 1
ATOM 929 O O . ARG A 1 118 ? 15.281 -21.484 -13.844 1 97.31 118 ARG A O 1
ATOM 936 N N . GLU A 1 119 ? 14.422 -20.141 -15.383 1 97.69 119 GLU A N 1
ATOM 937 C CA . GLU A 1 119 ? 15.508 -20.422 -16.312 1 97.69 119 GLU A CA 1
ATOM 938 C C . GLU A 1 119 ? 16.859 -19.984 -15.75 1 97.69 119 GLU A C 1
ATOM 940 O O . GLU A 1 119 ? 17.859 -20.688 -15.883 1 97.69 119 GLU A O 1
ATOM 945 N N . TYR A 1 120 ? 16.875 -18.766 -15.172 1 97.31 120 TYR A N 1
ATOM 946 C CA . TYR A 1 120 ? 18.094 -18.328 -14.516 1 97.31 120 TYR A CA 1
ATOM 947 C C . TYR A 1 120 ? 18.531 -19.312 -13.445 1 97.31 120 TYR A C 1
ATOM 949 O O . TYR A 1 120 ? 19.719 -19.688 -13.383 1 97.31 120 TYR A O 1
ATOM 957 N N . GLY A 1 121 ? 17.672 -19.703 -12.633 1 96.31 121 GLY A N 1
ATOM 958 C CA . GLY A 1 121 ? 17.969 -20.656 -11.586 1 96.31 121 GLY A CA 1
ATOM 959 C C . GLY A 1 121 ? 18.547 -21.969 -12.109 1 96.31 121 GLY A C 1
ATOM 960 O O . GLY A 1 121 ? 19.547 -22.469 -11.578 1 96.31 121 GLY A O 1
ATOM 961 N N . ASP A 1 122 ? 17.938 -22.5 -13.141 1 96.88 122 ASP A N 1
ATOM 962 C CA . ASP A 1 122 ? 18.391 -23.734 -13.75 1 96.88 122 ASP A CA 1
ATOM 963 C C . ASP A 1 122 ? 19.781 -23.578 -14.367 1 96.88 122 ASP A C 1
ATOM 965 O O . ASP A 1 122 ? 20.641 -24.453 -14.227 1 96.88 122 ASP A O 1
ATOM 969 N N . ARG A 1 123 ? 19.906 -22.484 -15.031 1 96.75 123 ARG A N 1
ATOM 970 C CA . ARG A 1 123 ? 21.156 -22.219 -15.758 1 96.75 123 ARG A CA 1
ATOM 971 C C . ARG A 1 123 ? 22.328 -22.094 -14.789 1 96.75 123 ARG A C 1
ATOM 973 O O . ARG A 1 123 ? 23.438 -22.562 -15.086 1 96.75 123 ARG A O 1
ATOM 980 N N . PHE A 1 124 ? 22.062 -21.547 -13.641 1 96.81 124 PHE A N 1
ATOM 981 C CA . PHE A 1 124 ? 23.172 -21.25 -12.75 1 96.81 124 PHE A CA 1
ATOM 982 C C . PHE A 1 124 ? 23.078 -22.078 -11.469 1 96.81 124 PHE A C 1
ATOM 984 O O . PHE A 1 124 ? 23.891 -21.906 -10.555 1 96.81 124 PHE A O 1
ATOM 991 N N . ASP A 1 125 ? 22.094 -22.875 -11.406 1 95.19 125 ASP A N 1
ATOM 992 C CA . ASP A 1 125 ? 21.859 -23.75 -10.258 1 95.19 125 ASP A CA 1
ATOM 993 C C . ASP A 1 125 ? 21.859 -22.953 -8.953 1 95.19 125 ASP A C 1
ATOM 995 O O . ASP A 1 125 ? 22.609 -23.266 -8.023 1 95.19 125 ASP A O 1
ATOM 999 N N . ALA A 1 126 ? 21.156 -21.875 -8.961 1 96 126 ALA A N 1
ATOM 1000 C CA . ALA A 1 126 ? 21.047 -20.969 -7.82 1 96 126 ALA A CA 1
ATOM 1001 C C . ALA A 1 126 ? 19.625 -20.453 -7.656 1 96 126 ALA A C 1
ATOM 1003 O O . ALA A 1 126 ? 18.922 -20.203 -8.648 1 96 126 ALA A O 1
ATOM 1004 N N . ASN A 1 127 ? 19.188 -20.172 -6.465 1 91.94 127 ASN A N 1
ATOM 1005 C CA . ASN A 1 127 ? 17.812 -19.75 -6.18 1 91.94 127 ASN A CA 1
ATOM 1006 C C . ASN A 1 127 ? 17.656 -18.234 -6.293 1 91.94 127 ASN A C 1
ATOM 1008 O O . ASN A 1 127 ? 16.531 -17.734 -6.293 1 91.94 127 ASN A O 1
ATOM 1012 N N . SER A 1 128 ? 18.734 -17.5 -6.289 1 93.94 128 SER A N 1
ATOM 1013 C CA . SER A 1 128 ? 18.734 -16.047 -6.398 1 93.94 128 SER A CA 1
ATOM 1014 C C . SER A 1 128 ? 20.047 -15.539 -6.977 1 93.94 128 SER A C 1
ATOM 1016 O O . SER A 1 128 ? 21.047 -16.266 -7.023 1 93.94 128 SER A O 1
ATOM 1018 N N . PRO A 1 129 ? 20.062 -14.32 -7.418 1 94.25 129 PRO A N 1
ATOM 1019 C CA . PRO A 1 129 ? 21.312 -13.742 -7.898 1 94.25 129 PRO A CA 1
ATOM 1020 C C . PRO A 1 129 ? 22.406 -13.742 -6.836 1 94.25 129 PRO A C 1
ATOM 1022 O O . PRO A 1 129 ? 23.578 -14.023 -7.137 1 94.25 129 PRO A O 1
ATOM 1025 N N . ASP A 1 130 ? 22.062 -13.492 -5.707 1 91.06 130 ASP A N 1
ATOM 1026 C CA . ASP A 1 130 ? 23.047 -13.477 -4.629 1 91.06 130 ASP A CA 1
ATOM 1027 C C . ASP A 1 130 ? 23.578 -14.883 -4.348 1 91.06 130 ASP A C 1
ATOM 1029 O O . ASP A 1 130 ? 24.75 -15.047 -4.031 1 91.06 130 ASP A O 1
ATOM 1033 N N . ASP A 1 131 ? 22.703 -15.789 -4.422 1 93.88 131 ASP A N 1
ATOM 1034 C CA . ASP A 1 131 ? 23.109 -17.188 -4.285 1 93.88 131 ASP A CA 1
ATOM 1035 C C . ASP A 1 131 ? 24.094 -17.578 -5.379 1 93.88 131 ASP A C 1
ATOM 1037 O O . ASP A 1 131 ? 25.062 -18.297 -5.121 1 93.88 131 ASP A O 1
ATOM 1041 N N . ALA A 1 132 ? 23.875 -17.109 -6.555 1 95.31 132 ALA A N 1
ATOM 1042 C CA . ALA A 1 132 ? 24.766 -17.406 -7.672 1 95.31 132 ALA A CA 1
ATOM 1043 C C . ALA A 1 132 ? 26.156 -16.812 -7.441 1 95.31 132 ALA A C 1
ATOM 1045 O O . ALA A 1 132 ? 27.172 -17.469 -7.707 1 95.31 132 ALA A O 1
ATOM 1046 N N . VAL A 1 133 ? 26.141 -15.633 -6.895 1 94.19 133 VAL A N 1
ATOM 1047 C CA . VAL A 1 133 ? 27.406 -14.969 -6.594 1 94.19 133 VAL A CA 1
ATOM 1048 C C . VAL A 1 133 ? 28.125 -15.719 -5.477 1 94.19 133 VAL A C 1
ATOM 1050 O O . VAL A 1 133 ? 29.328 -15.992 -5.582 1 94.19 133 VAL A O 1
ATOM 1053 N N . ARG A 1 134 ? 27.391 -16.078 -4.492 1 94.56 134 ARG A N 1
ATOM 1054 C CA . ARG A 1 134 ? 27.969 -16.75 -3.342 1 94.56 134 ARG A CA 1
ATOM 1055 C C . ARG A 1 134 ? 28.531 -18.109 -3.738 1 94.56 134 ARG A C 1
ATOM 1057 O O . ARG A 1 134 ? 29.547 -18.562 -3.191 1 94.56 134 ARG A O 1
ATOM 1064 N N . SER A 1 135 ? 27.906 -18.781 -4.625 1 94.25 135 SER A N 1
ATOM 1065 C CA . SER A 1 135 ? 28.312 -20.109 -5.066 1 94.25 135 SER A CA 1
ATOM 1066 C C . SER A 1 135 ? 29.344 -20.016 -6.191 1 94.25 135 SER A C 1
ATOM 1068 O O . SER A 1 135 ? 29.703 -21.031 -6.797 1 94.25 135 SER A O 1
ATOM 1070 N N . HIS A 1 136 ? 29.719 -18.844 -6.527 1 91.88 136 HIS A N 1
ATOM 1071 C CA . HIS A 1 136 ? 30.719 -18.578 -7.562 1 91.88 136 HIS A CA 1
ATOM 1072 C C . HIS A 1 136 ? 30.266 -19.156 -8.906 1 91.88 136 HIS A C 1
ATOM 1074 O O . HIS A 1 136 ? 31.062 -19.781 -9.609 1 91.88 136 HIS A O 1
ATOM 1080 N N . ALA A 1 137 ? 29.031 -18.984 -9.156 1 92.12 137 ALA A N 1
ATOM 1081 C CA . ALA A 1 137 ? 28.547 -19.391 -10.469 1 92.12 137 ALA A CA 1
ATOM 1082 C C . ALA A 1 137 ? 29.219 -18.578 -11.578 1 92.12 137 ALA A C 1
ATOM 1084 O O . ALA A 1 137 ? 29.672 -17.453 -11.344 1 92.12 137 ALA A O 1
ATOM 1085 N N . ASP A 1 138 ? 29.391 -19.188 -12.812 1 93.88 138 ASP A N 1
ATOM 1086 C CA . ASP A 1 138 ? 29.938 -18.484 -13.977 1 93.88 138 ASP A CA 1
ATOM 1087 C C . ASP A 1 138 ? 28.891 -17.578 -14.602 1 93.88 138 ASP A C 1
ATOM 1089 O O . ASP A 1 138 ? 28.312 -17.891 -15.641 1 93.88 138 ASP A O 1
ATOM 1093 N N . ILE A 1 139 ? 28.594 -16.422 -14 1 94.88 139 ILE A N 1
ATOM 1094 C CA . ILE A 1 139 ? 27.578 -15.477 -14.445 1 94.88 139 ILE A CA 1
ATOM 1095 C C . ILE A 1 139 ? 28.219 -14.109 -14.664 1 94.88 139 ILE A C 1
ATOM 1097 O O . ILE A 1 139 ? 28.984 -13.633 -13.82 1 94.88 139 ILE A O 1
ATOM 1101 N N . ASP A 1 140 ? 28.016 -13.586 -15.828 1 95.31 140 ASP A N 1
ATOM 1102 C CA . ASP A 1 140 ? 28.594 -12.273 -16.094 1 95.31 140 ASP A CA 1
ATOM 1103 C C . ASP A 1 140 ? 27.75 -11.164 -15.469 1 95.31 140 ASP A C 1
ATOM 1105 O O . ASP A 1 140 ? 26.594 -11.383 -15.102 1 95.31 140 ASP A O 1
ATOM 1109 N N . ALA A 1 141 ? 28.297 -10.016 -15.383 1 95.19 141 ALA A N 1
ATOM 1110 C CA . ALA A 1 141 ? 27.703 -8.875 -14.68 1 95.19 141 ALA A CA 1
ATOM 1111 C C . ALA A 1 141 ? 26.391 -8.445 -15.336 1 95.19 141 ALA A C 1
ATOM 1113 O O . ALA A 1 141 ? 25.438 -8.07 -14.648 1 95.19 141 ALA A O 1
ATOM 1114 N N . GLU A 1 142 ? 26.375 -8.5 -16.625 1 96.56 142 GLU A N 1
ATOM 1115 C CA . GLU A 1 142 ? 25.188 -8.094 -17.359 1 96.56 142 GLU A CA 1
ATOM 1116 C C . GLU A 1 142 ? 24.016 -9.023 -17.062 1 96.56 142 GLU A C 1
ATOM 1118 O O . GLU A 1 142 ? 22.891 -8.555 -16.797 1 96.56 142 GLU A O 1
ATOM 1123 N N . THR A 1 143 ? 24.266 -10.281 -17.156 1 97 143 THR A N 1
ATOM 1124 C CA . THR A 1 143 ? 23.25 -11.281 -16.859 1 97 143 THR A CA 1
ATOM 1125 C C . THR A 1 143 ? 22.781 -11.172 -15.414 1 97 143 THR A C 1
ATOM 1127 O O . THR A 1 143 ? 21.594 -11.305 -15.125 1 97 143 THR A O 1
ATOM 1130 N N . LEU A 1 144 ? 23.734 -10.922 -14.547 1 96.44 144 LEU A N 1
ATOM 1131 C CA . LEU A 1 144 ? 23.406 -10.758 -13.133 1 96.44 144 LEU A CA 1
ATOM 1132 C C . LEU A 1 144 ? 22.484 -9.57 -12.922 1 96.44 144 LEU A C 1
ATOM 1134 O O . LEU A 1 144 ? 21.516 -9.656 -12.164 1 96.44 144 LEU A O 1
ATOM 1138 N N . LEU A 1 145 ? 22.812 -8.578 -13.586 1 95.19 145 LEU A N 1
ATOM 1139 C CA . LEU A 1 145 ? 21.984 -7.379 -13.492 1 95.19 145 LEU A CA 1
ATOM 1140 C C . LEU A 1 145 ? 20.594 -7.641 -14.039 1 95.19 145 LEU A C 1
ATOM 1142 O O . LEU A 1 145 ? 19.594 -7.211 -13.445 1 95.19 145 LEU A O 1
ATOM 1146 N N . GLU A 1 146 ? 20.484 -8.281 -15.148 1 97.12 146 GLU A N 1
ATOM 1147 C CA . GLU A 1 146 ? 19.188 -8.617 -15.734 1 97.12 146 GLU A CA 1
ATOM 1148 C C . GLU A 1 146 ? 18.359 -9.477 -14.789 1 97.12 146 GLU A C 1
ATOM 1150 O O . GLU A 1 146 ? 17.156 -9.266 -14.656 1 97.12 146 GLU A O 1
ATOM 1155 N N . TRP A 1 147 ? 19.062 -10.406 -14.203 1 97.06 147 TRP A N 1
ATOM 1156 C CA . TRP A 1 147 ? 18.391 -11.281 -13.242 1 97.06 147 TRP A CA 1
ATOM 1157 C C . TRP A 1 147 ? 17.828 -10.477 -12.07 1 97.06 147 TRP A C 1
ATOM 1159 O O . TRP A 1 147 ? 16.672 -10.641 -11.695 1 97.06 147 TRP A O 1
ATOM 1169 N N . ARG A 1 148 ? 18.578 -9.562 -11.555 1 94.69 148 ARG A N 1
ATOM 1170 C CA . ARG A 1 148 ? 18.156 -8.719 -10.445 1 94.69 148 ARG A CA 1
ATOM 1171 C C . ARG A 1 148 ? 16.984 -7.824 -10.859 1 94.69 148 ARG A C 1
ATOM 1173 O O . ARG A 1 148 ? 16.031 -7.66 -10.102 1 94.69 148 ARG A O 1
ATOM 1180 N N . THR A 1 149 ? 17.062 -7.348 -11.992 1 95.19 149 THR A N 1
ATOM 1181 C CA . THR A 1 149 ? 16.016 -6.473 -12.5 1 95.19 149 THR A CA 1
ATOM 1182 C C . THR A 1 149 ? 14.719 -7.242 -12.688 1 95.19 149 THR A C 1
ATOM 1184 O O . THR A 1 149 ? 13.641 -6.746 -12.336 1 95.19 149 THR A O 1
ATOM 1187 N N . THR A 1 150 ? 14.859 -8.414 -13.25 1 97.12 150 THR A N 1
ATOM 1188 C CA . THR A 1 150 ? 13.68 -9.25 -13.445 1 97.12 150 THR A CA 1
ATOM 1189 C C . THR A 1 150 ? 13.016 -9.562 -12.109 1 97.12 150 THR A C 1
ATOM 1191 O O . THR A 1 150 ? 11.789 -9.508 -11.992 1 97.12 150 THR A O 1
ATOM 1194 N N . ARG A 1 151 ? 13.828 -9.844 -11.133 1 96.31 151 ARG A N 1
ATOM 1195 C CA . ARG A 1 151 ? 13.305 -10.141 -9.797 1 96.31 151 ARG A CA 1
ATOM 1196 C C . ARG A 1 151 ? 12.57 -8.945 -9.211 1 96.31 151 ARG A C 1
ATOM 1198 O O . ARG A 1 151 ? 11.477 -9.086 -8.672 1 96.31 151 ARG A O 1
ATOM 1205 N N . ARG A 1 152 ? 13.164 -7.863 -9.383 1 94.56 152 ARG A N 1
ATOM 1206 C CA . ARG A 1 152 ? 12.555 -6.641 -8.867 1 94.56 152 ARG A CA 1
ATOM 1207 C C . ARG A 1 152 ? 11.242 -6.336 -9.586 1 94.56 152 ARG A C 1
ATOM 1209 O O . ARG A 1 152 ? 10.242 -6.02 -8.945 1 94.56 152 ARG A O 1
ATOM 1216 N N . ASN A 1 153 ? 11.281 -6.43 -10.867 1 96.5 153 ASN A N 1
ATOM 1217 C CA . ASN A 1 153 ? 10.094 -6.148 -11.664 1 96.5 153 ASN A CA 1
ATOM 1218 C C . ASN A 1 153 ? 8.953 -7.113 -11.336 1 96.5 153 ASN A C 1
ATOM 1220 O O . ASN A 1 153 ? 7.797 -6.707 -11.258 1 96.5 153 ASN A O 1
ATOM 1224 N N . LEU A 1 154 ? 9.312 -8.352 -11.172 1 98.12 154 LEU A N 1
ATOM 1225 C CA . LEU A 1 154 ? 8.305 -9.352 -10.836 1 98.12 154 LEU A CA 1
ATOM 1226 C C . LEU A 1 154 ? 7.664 -9.039 -9.484 1 98.12 154 LEU A C 1
ATOM 1228 O O . LEU A 1 154 ? 6.445 -9.141 -9.336 1 98.12 154 LEU A O 1
ATOM 1232 N N . ALA A 1 155 ? 8.492 -8.68 -8.547 1 97.5 155 ALA A N 1
ATOM 1233 C CA . ALA A 1 155 ? 7.98 -8.359 -7.219 1 97.5 155 ALA A CA 1
ATOM 1234 C C . ALA A 1 155 ? 6.941 -7.242 -7.289 1 97.5 155 ALA A C 1
ATOM 1236 O O . ALA A 1 155 ? 5.863 -7.352 -6.695 1 97.5 155 ALA A O 1
ATOM 1237 N N . PHE A 1 156 ? 7.191 -6.215 -8.023 1 97.75 156 PHE A N 1
ATOM 1238 C CA . PHE A 1 156 ? 6.258 -5.105 -8.172 1 97.75 156 PHE A CA 1
ATOM 1239 C C . PHE A 1 156 ? 5.012 -5.543 -8.93 1 97.75 156 PHE A C 1
ATOM 1241 O O . PHE A 1 156 ? 3.895 -5.184 -8.562 1 97.75 156 PHE A O 1
ATOM 1248 N N . ALA A 1 157 ? 5.211 -6.305 -9.961 1 98.62 157 ALA A N 1
ATOM 1249 C CA . ALA A 1 157 ? 4.098 -6.777 -10.781 1 98.62 157 ALA A CA 1
ATOM 1250 C C . ALA A 1 157 ? 3.162 -7.672 -9.969 1 98.62 157 ALA A C 1
ATOM 1252 O O . ALA A 1 157 ? 1.942 -7.617 -10.141 1 98.62 157 ALA A O 1
ATOM 1253 N N . GLU A 1 158 ? 3.707 -8.461 -9.148 1 98.56 158 GLU A N 1
ATOM 1254 C CA . GLU A 1 158 ? 2.902 -9.352 -8.32 1 98.56 158 GLU A CA 1
ATOM 1255 C C . GLU A 1 158 ? 2.082 -8.57 -7.301 1 98.56 158 GLU A C 1
ATOM 1257 O O . GLU A 1 158 ? 0.929 -8.914 -7.031 1 98.56 158 GLU A O 1
ATOM 1262 N N . VAL A 1 159 ? 2.674 -7.555 -6.723 1 98.5 159 VAL A N 1
ATOM 1263 C CA . VAL A 1 159 ? 1.91 -6.684 -5.84 1 98.5 159 VAL A CA 1
ATOM 1264 C C . VAL A 1 159 ? 0.762 -6.039 -6.613 1 98.5 159 VAL A C 1
ATOM 1266 O O . VAL A 1 159 ? -0.376 -6.012 -6.137 1 98.5 159 VAL A O 1
ATOM 1269 N N . ALA A 1 160 ? 1.043 -5.539 -7.797 1 98.38 160 ALA A N 1
ATOM 1270 C CA . ALA A 1 160 ? 0.023 -4.922 -8.641 1 98.38 160 ALA A CA 1
ATOM 1271 C C . ALA A 1 160 ? -1.116 -5.898 -8.93 1 98.38 160 ALA A C 1
ATOM 1273 O O . ALA A 1 160 ? -2.289 -5.555 -8.766 1 98.38 160 ALA A O 1
ATOM 1274 N N . LEU A 1 161 ? -0.722 -7.094 -9.352 1 98.19 161 LEU A N 1
ATOM 1275 C CA . LEU A 1 161 ? -1.719 -8.109 -9.68 1 98.19 161 LEU A CA 1
ATOM 1276 C C . LEU A 1 161 ? -2.57 -8.445 -8.461 1 98.19 161 LEU A C 1
ATOM 1278 O O . LEU A 1 161 ? -3.793 -8.562 -8.562 1 98.19 161 LEU A O 1
ATOM 1282 N N . ALA A 1 162 ? -1.953 -8.57 -7.309 1 97.81 162 ALA A N 1
ATOM 1283 C CA . ALA A 1 162 ? -2.689 -8.867 -6.082 1 97.81 162 ALA A CA 1
ATOM 1284 C C . ALA A 1 162 ? -3.65 -7.73 -5.734 1 97.81 162 ALA A C 1
ATOM 1286 O O . ALA A 1 162 ? -4.805 -7.977 -5.375 1 97.81 162 ALA A O 1
ATOM 1287 N N . LEU A 1 163 ? -3.229 -6.531 -5.859 1 96.88 163 LEU A N 1
ATOM 1288 C CA . LEU A 1 163 ? -4.062 -5.375 -5.543 1 96.88 163 LEU A CA 1
ATOM 1289 C C . LEU A 1 163 ? -5.25 -5.289 -6.496 1 96.88 163 LEU A C 1
ATOM 1291 O O . LEU A 1 163 ? -6.336 -4.848 -6.102 1 96.88 163 LEU A O 1
ATOM 1295 N N . SER A 1 164 ? -5.062 -5.68 -7.699 1 96.19 164 SER A N 1
ATOM 1296 C CA . SER A 1 164 ? -6.121 -5.605 -8.703 1 96.19 164 SER A CA 1
ATOM 1297 C C . SER A 1 164 ? -7.305 -6.488 -8.328 1 96.19 164 SER A C 1
ATOM 1299 O O . SER A 1 164 ? -8.422 -6.266 -8.789 1 96.19 164 SER A O 1
ATOM 1301 N N . ALA A 1 165 ? -7.051 -7.445 -7.5 1 94 165 ALA A N 1
ATOM 1302 C CA . ALA A 1 165 ? -8.086 -8.406 -7.125 1 94 165 ALA A CA 1
ATOM 1303 C C . ALA A 1 165 ? -8.852 -7.93 -5.895 1 94 165 ALA A C 1
ATOM 1305 O O . ALA A 1 165 ? -9.867 -8.523 -5.52 1 94 165 ALA A O 1
ATOM 1306 N N . VAL A 1 166 ? -8.406 -6.852 -5.273 1 94.25 166 VAL A N 1
ATOM 1307 C CA . VAL A 1 166 ? -9.062 -6.324 -4.078 1 94.25 166 VAL A CA 1
ATOM 1308 C C . VAL A 1 166 ? -10.336 -5.582 -4.473 1 94.25 166 VAL A C 1
ATOM 1310 O O . VAL A 1 166 ? -10.32 -4.754 -5.387 1 94.25 166 VAL A O 1
ATOM 1313 N N . GLU A 1 167 ? -11.383 -5.863 -3.766 1 89.31 167 GLU A N 1
ATOM 1314 C CA . GLU A 1 167 ? -12.672 -5.246 -4.047 1 89.31 167 GLU A CA 1
ATOM 1315 C C . GLU A 1 167 ? -13.031 -4.207 -2.988 1 89.31 167 GLU A C 1
ATOM 1317 O O . GLU A 1 167 ? -12.531 -4.262 -1.862 1 89.31 167 GLU A O 1
ATOM 1322 N N . ASN A 1 168 ? -13.852 -3.314 -3.467 1 80.94 168 ASN A N 1
ATOM 1323 C CA . ASN A 1 168 ? -14.383 -2.357 -2.502 1 80.94 168 ASN A CA 1
ATOM 1324 C C . ASN A 1 168 ? -15.328 -3.025 -1.51 1 80.94 168 ASN A C 1
ATOM 1326 O O . ASN A 1 168 ? -16.156 -3.848 -1.897 1 80.94 168 ASN A O 1
ATOM 1330 N N . PRO A 1 169 ? -15.102 -2.75 -0.259 1 70.12 169 PRO A N 1
ATOM 1331 C CA . PRO A 1 169 ? -15.977 -3.375 0.734 1 70.12 169 PRO A CA 1
ATOM 1332 C C . PRO A 1 169 ? -17.453 -3.096 0.476 1 70.12 169 PRO A C 1
ATOM 1334 O O . PRO A 1 169 ? -18.312 -3.938 0.772 1 70.12 169 PRO A O 1
ATOM 1337 N N . THR A 1 170 ? -17.797 -1.994 0.063 1 65.06 170 THR A N 1
ATOM 1338 C CA . THR A 1 170 ? -19.203 -1.64 -0.13 1 65.06 170 THR A CA 1
ATOM 1339 C C . THR A 1 170 ? -19.75 -2.271 -1.406 1 65.06 170 THR A C 1
ATOM 1341 O O . THR A 1 170 ? -20.969 -2.43 -1.556 1 65.06 170 THR A O 1
ATOM 1344 N N . ASP A 1 171 ? -18.969 -2.498 -2.359 1 58.25 171 ASP A N 1
ATOM 1345 C CA . ASP A 1 171 ? -19.484 -3.111 -3.586 1 58.25 171 ASP A CA 1
ATOM 1346 C C . ASP A 1 171 ? -20.062 -4.492 -3.311 1 58.25 171 ASP A C 1
ATOM 1348 O O . ASP A 1 171 ? -21 -4.926 -3.986 1 58.25 171 ASP A O 1
ATOM 1352 N N . ALA A 1 172 ? -19.578 -5.133 -2.445 1 50.78 172 ALA A N 1
ATOM 1353 C CA . ALA A 1 172 ? -20.078 -6.469 -2.156 1 50.78 172 ALA A CA 1
ATOM 1354 C C . ALA A 1 172 ? -21.5 -6.402 -1.589 1 50.78 172 ALA A C 1
ATOM 1356 O O . ALA A 1 172 ? -22.281 -7.344 -1.739 1 50.78 172 ALA A O 1
ATOM 1357 N N . ALA A 1 173 ? -21.969 -5.441 -0.871 1 47.28 173 ALA A N 1
ATOM 1358 C CA . ALA A 1 173 ? -23.266 -5.402 -0.218 1 47.28 173 ALA A CA 1
ATOM 1359 C C . ALA A 1 173 ? -24.375 -5.113 -1.226 1 47.28 173 ALA A C 1
ATOM 1361 O O . ALA A 1 173 ? -25.531 -5.492 -1.016 1 47.28 173 ALA A O 1
ATOM 1362 N N . GLU A 1 174 ? -24.188 -4.332 -2.297 1 48.72 174 GLU A N 1
ATOM 1363 C CA . GLU A 1 174 ? -25.312 -3.887 -3.107 1 48.72 174 GLU A CA 1
ATOM 1364 C C . GLU A 1 174 ? -25.828 -5.012 -4 1 48.72 174 GLU A C 1
ATOM 1366 O O . GLU A 1 174 ? -26.891 -4.895 -4.602 1 48.72 174 GLU A O 1
ATOM 1371 N N . ALA A 1 175 ? -25.078 -5.945 -4.273 1 43.62 175 ALA A N 1
ATOM 1372 C CA . ALA A 1 175 ? -25.609 -6.953 -5.195 1 43.62 175 ALA A CA 1
ATOM 1373 C C . ALA A 1 175 ? -26.703 -7.777 -4.535 1 43.62 175 ALA A C 1
ATOM 1375 O O . ALA A 1 175 ? -27.234 -8.711 -5.145 1 43.62 175 ALA A O 1
ATOM 1376 N N . VAL A 1 176 ? -26.812 -7.785 -3.281 1 34.16 176 VAL A N 1
ATOM 1377 C CA . VAL A 1 176 ? -27.953 -8.555 -2.803 1 34.16 176 VAL A CA 1
ATOM 1378 C C . VAL A 1 176 ? -29.25 -7.773 -3.061 1 34.16 176 VAL A C 1
ATOM 1380 O O . VAL A 1 176 ? -29.312 -6.57 -2.801 1 34.16 176 VAL A O 1
ATOM 1383 N N . MET B 1 1 ? -27.422 17.719 47.188 1 37.25 1 MET B N 1
ATOM 1384 C CA . MET B 1 1 ? -27.875 17.328 45.875 1 37.25 1 MET B CA 1
ATOM 1385 C C . MET B 1 1 ? -26.859 16.391 45.188 1 37.25 1 MET B C 1
ATOM 1387 O O . MET B 1 1 ? -25.656 16.531 45.406 1 37.25 1 MET B O 1
ATOM 1391 N N . PRO B 1 2 ? -27.219 15.133 44.969 1 49 2 PRO B N 1
ATOM 1392 C CA . PRO B 1 2 ? -26.25 14.172 44.438 1 49 2 PRO B CA 1
ATOM 1393 C C . PRO B 1 2 ? -25.562 14.688 43.156 1 49 2 PRO B C 1
ATOM 1395 O O . PRO B 1 2 ? -26.109 15.516 42.438 1 49 2 PRO B O 1
ATOM 1398 N N . ASP B 1 3 ? -24.312 15.125 43.156 1 46.38 3 ASP B N 1
ATOM 1399 C CA . ASP B 1 3 ? -23.547 15.477 41.969 1 46.38 3 ASP B CA 1
ATOM 1400 C C . ASP B 1 3 ? -23.859 14.547 40.812 1 46.38 3 ASP B C 1
ATOM 1402 O O . ASP B 1 3 ? -23.625 13.336 40.906 1 46.38 3 ASP B O 1
ATOM 1406 N N . SER B 1 4 ? -25.047 14.57 40.062 1 49.72 4 SER B N 1
ATOM 1407 C CA . SER B 1 4 ? -25.5 13.789 38.906 1 49.72 4 SER B CA 1
ATOM 1408 C C . SER B 1 4 ? -24.344 13.492 37.969 1 49.72 4 SER B C 1
ATOM 1410 O O . SER B 1 4 ? -23.422 14.312 37.812 1 49.72 4 SER B O 1
ATOM 1412 N N . ALA B 1 5 ? -24.109 12.234 37.75 1 57.19 5 ALA B N 1
ATOM 1413 C CA . ALA B 1 5 ? -23.156 11.766 36.75 1 57.19 5 ALA B CA 1
ATOM 1414 C C . ALA B 1 5 ? -23.141 12.695 35.531 1 57.19 5 ALA B C 1
ATOM 1416 O O . ALA B 1 5 ? -24.188 13.141 35.062 1 57.19 5 ALA B O 1
ATOM 1417 N N . PRO B 1 6 ? -22.078 13.453 35.312 1 59.31 6 PRO B N 1
ATOM 1418 C CA . PRO B 1 6 ? -22.125 14.297 34.125 1 59.31 6 PRO B CA 1
ATOM 1419 C C . PRO B 1 6 ? -22.844 13.641 32.969 1 59.31 6 PRO B C 1
ATOM 1421 O O . PRO B 1 6 ? -22.781 12.422 32.781 1 59.31 6 PRO B O 1
ATOM 1424 N N . ALA B 1 7 ? -23.938 14.148 32.375 1 60.5 7 ALA B N 1
ATOM 1425 C CA . ALA B 1 7 ? -24.734 13.656 31.25 1 60.5 7 ALA B CA 1
ATOM 1426 C C . ALA B 1 7 ? -23.859 13.148 30.109 1 60.5 7 ALA B C 1
ATOM 1428 O O . ALA B 1 7 ? -22.75 13.641 29.906 1 60.5 7 ALA B O 1
ATOM 1429 N N . PHE B 1 8 ? -24.109 11.844 29.734 1 62.5 8 PHE B N 1
ATOM 1430 C CA . PHE B 1 8 ? -23.469 11.195 28.594 1 62.5 8 PHE B CA 1
ATOM 1431 C C . PHE B 1 8 ? -23.016 12.219 27.562 1 62.5 8 PHE B C 1
ATOM 1433 O O . PHE B 1 8 ? -21.922 12.086 26.984 1 62.5 8 PHE B O 1
ATOM 1440 N N . GLU B 1 9 ? -23.859 13.211 27.328 1 66.75 9 GLU B N 1
ATOM 1441 C CA . GLU B 1 9 ? -23.516 14.297 26.422 1 66.75 9 GLU B CA 1
ATOM 1442 C C . GLU B 1 9 ? -22.266 15.039 26.906 1 66.75 9 GLU B C 1
ATOM 1444 O O . GLU B 1 9 ? -21.422 15.445 26.094 1 66.75 9 GLU B O 1
ATOM 1449 N N . ASP B 1 10 ? -22.234 15.07 28.203 1 73.44 10 ASP B N 1
ATOM 1450 C CA . ASP B 1 10 ? -21.109 15.781 28.797 1 73.44 10 ASP B CA 1
ATOM 1451 C C . ASP B 1 10 ? -19.797 15.016 28.594 1 73.44 10 ASP B C 1
ATOM 1453 O O . ASP B 1 10 ? -18.781 15.617 28.234 1 73.44 10 ASP B O 1
ATOM 1457 N N . VAL B 1 11 ? -19.969 13.703 28.734 1 75 11 VAL B N 1
ATOM 1458 C CA . VAL B 1 11 ? -18.781 12.867 28.578 1 75 11 VAL B CA 1
ATOM 1459 C C . VAL B 1 11 ? -18.281 12.93 27.141 1 75 11 VAL B C 1
ATOM 1461 O O . VAL B 1 11 ? -17.078 13.008 26.891 1 75 11 VAL B O 1
ATOM 1464 N N . ASN B 1 12 ? -19.203 12.922 26.219 1 79 12 ASN B N 1
ATOM 1465 C CA . ASN B 1 12 ? -18.859 13.008 24.797 1 79 12 ASN B CA 1
ATOM 1466 C C . ASN B 1 12 ? -18.203 14.344 24.469 1 79 12 ASN B C 1
ATOM 1468 O O . ASN B 1 12 ? -17.266 14.398 23.688 1 79 12 ASN B O 1
ATOM 1472 N N . ASP B 1 13 ? -18.781 15.359 25.062 1 85.62 13 ASP B N 1
ATOM 1473 C CA . ASP B 1 13 ? -18.219 16.688 24.797 1 85.62 13 ASP B CA 1
ATOM 1474 C C . ASP B 1 13 ? -16.812 16.812 25.359 1 85.62 13 ASP B C 1
ATOM 1476 O O . ASP B 1 13 ? -15.938 17.406 24.734 1 85.62 13 ASP B O 1
ATOM 1480 N N . ARG B 1 14 ? -16.672 16.328 26.531 1 86.69 14 ARG B N 1
ATOM 1481 C CA . ARG B 1 14 ? -15.344 16.328 27.125 1 86.69 14 ARG B CA 1
ATOM 1482 C C . ARG B 1 14 ? -14.367 15.508 26.297 1 86.69 14 ARG B C 1
ATOM 1484 O O . ARG B 1 14 ? -13.219 15.906 26.109 1 86.69 14 ARG B O 1
ATOM 1491 N N . ALA B 1 15 ? -14.805 14.406 25.891 1 87.12 15 ALA B N 1
ATOM 1492 C CA . ALA B 1 15 ? -13.961 13.547 25.062 1 87.12 15 ALA B CA 1
ATOM 1493 C C . ALA B 1 15 ? -13.562 14.25 23.781 1 87.12 15 ALA B C 1
ATOM 1495 O O . ALA B 1 15 ? -12.414 14.141 23.328 1 87.12 15 ALA B O 1
ATOM 1496 N N . LYS B 1 16 ? -14.453 14.914 23.219 1 88.44 16 LYS B N 1
ATOM 1497 C CA . LYS B 1 16 ? -14.172 15.672 22.016 1 88.44 16 LYS B CA 1
ATOM 1498 C C . LYS B 1 16 ? -13.125 16.75 22.266 1 88.44 16 LYS B C 1
ATOM 1500 O O . LYS B 1 16 ? -12.219 16.938 21.453 1 88.44 16 LYS B O 1
ATOM 1505 N N . GLU B 1 17 ? -13.281 17.453 23.328 1 89.25 17 GLU B N 1
ATOM 1506 C CA . GLU B 1 17 ? -12.344 18.516 23.672 1 89.25 17 GLU B CA 1
ATOM 1507 C C . GLU B 1 17 ? -10.945 17.953 23.938 1 89.25 17 GLU B C 1
ATOM 1509 O O . GLU B 1 17 ? -9.953 18.562 23.516 1 89.25 17 GLU B O 1
ATOM 1514 N N . ASP B 1 18 ? -10.953 16.875 24.625 1 89.94 18 ASP B N 1
ATOM 1515 C CA . ASP B 1 18 ? -9.664 16.234 24.875 1 89.94 18 ASP B CA 1
ATOM 1516 C C . ASP B 1 18 ? -9 15.797 23.578 1 89.94 18 ASP B C 1
ATOM 1518 O O . ASP B 1 18 ? -7.793 15.953 23.406 1 89.94 18 ASP B O 1
ATOM 1522 N N . TRP B 1 19 ? -9.742 15.234 22.688 1 90.56 19 TRP B N 1
ATOM 1523 C CA . TRP B 1 19 ? -9.242 14.797 21.391 1 90.56 19 TRP B CA 1
ATOM 1524 C C . TRP B 1 19 ? -8.672 15.977 20.609 1 90.56 19 TRP B C 1
ATOM 1526 O O . TRP B 1 19 ? -7.598 15.867 20 1 90.56 19 TRP B O 1
ATOM 1536 N N . LYS B 1 20 ? -9.297 17.047 20.641 1 89.38 20 LYS B N 1
ATOM 1537 C CA . LYS B 1 20 ? -8.852 18.25 19.922 1 89.38 20 LYS B CA 1
ATOM 1538 C C . LYS B 1 20 ? -7.539 18.766 20.484 1 89.38 20 LYS B C 1
ATOM 1540 O O . LYS B 1 20 ? -6.676 19.234 19.75 1 89.38 20 LYS B O 1
ATOM 1545 N 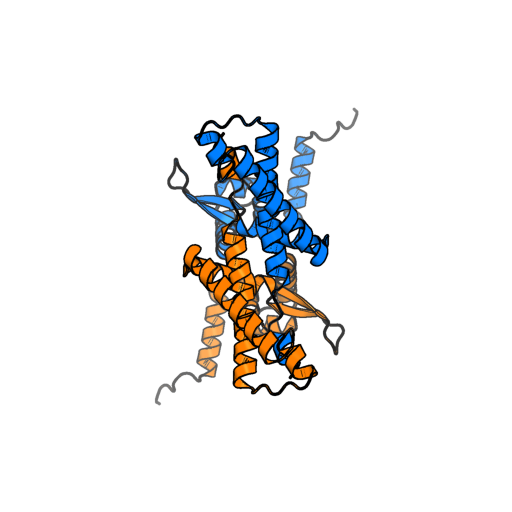N . ARG B 1 21 ? -7.438 18.656 21.719 1 89.44 21 ARG B N 1
ATOM 1546 C CA . ARG B 1 21 ? -6.254 19.188 22.391 1 89.44 21 ARG B CA 1
ATOM 1547 C C . ARG B 1 21 ? -5.039 18.312 22.125 1 89.44 21 ARG B C 1
ATOM 1549 O O . ARG B 1 21 ? -3.914 18.812 22.031 1 89.44 21 ARG B O 1
ATOM 1556 N N . GLU B 1 22 ? -5.332 17.109 21.875 1 88.38 22 GLU B N 1
ATOM 1557 C CA . GLU B 1 22 ? -4.23 16.156 21.844 1 88.38 22 GLU B CA 1
ATOM 1558 C C . GLU B 1 22 ? -3.857 15.789 20.406 1 88.38 22 GLU B C 1
ATOM 1560 O O . GLU B 1 22 ? -2.875 15.086 20.172 1 88.38 22 GLU B O 1
ATOM 1565 N N . THR B 1 23 ? -4.609 16.312 19.406 1 86.31 23 THR B N 1
ATOM 1566 C CA . THR B 1 23 ? -4.348 15.898 18.031 1 86.31 23 THR B CA 1
ATOM 1567 C C . THR B 1 23 ? -4.426 17.094 17.094 1 86.31 23 THR B C 1
ATOM 1569 O O . THR B 1 23 ? -4.984 18.141 17.438 1 86.31 23 THR B O 1
ATOM 1572 N N . SER B 1 24 ? -3.779 16.953 15.93 1 85.75 24 SER B N 1
ATOM 1573 C CA . SER B 1 24 ? -3.918 17.953 14.867 1 85.75 24 SER B CA 1
ATOM 1574 C C . SER B 1 24 ? -5.168 17.688 14.031 1 85.75 24 SER B C 1
ATOM 1576 O O . SER B 1 24 ? -5.699 16.578 14.023 1 85.75 24 SER B O 1
ATOM 1578 N N . PRO B 1 25 ? -5.641 18.75 13.375 1 91.25 25 PRO B N 1
ATOM 1579 C CA . PRO B 1 25 ? -6.773 18.531 12.477 1 91.25 25 PRO B CA 1
ATOM 1580 C C . PRO B 1 25 ? -6.508 17.422 11.461 1 91.25 25 PRO B C 1
ATOM 1582 O O . PRO B 1 25 ? -7.406 16.641 11.148 1 91.25 25 PRO B O 1
ATOM 1585 N N . PHE B 1 26 ? -5.301 17.328 11.008 1 88.75 26 PHE B N 1
ATOM 1586 C CA . PHE B 1 26 ? -4.957 16.266 10.07 1 88.75 26 PHE B CA 1
ATOM 1587 C C . PHE B 1 26 ? -5.16 14.891 10.703 1 88.75 26 PHE B C 1
ATOM 1589 O O . PHE B 1 26 ? -5.758 14 10.094 1 88.75 26 PHE B O 1
ATOM 1596 N N . ASP B 1 27 ? -4.711 14.703 11.883 1 88.06 27 ASP B N 1
ATOM 1597 C CA . ASP B 1 27 ? -4.844 13.43 12.578 1 88.06 27 ASP B CA 1
ATOM 1598 C C . ASP B 1 27 ? -6.312 13.031 12.719 1 88.06 27 ASP B C 1
ATOM 1600 O O . ASP B 1 27 ? -6.664 11.859 12.555 1 88.06 27 ASP B O 1
ATOM 1604 N N . ARG B 1 28 ? -7.07 13.945 13.008 1 94.94 28 ARG B N 1
ATOM 1605 C CA . ARG B 1 28 ? -8.484 13.656 13.242 1 94.94 28 ARG B CA 1
ATOM 1606 C C . ARG B 1 28 ? -9.188 13.297 11.938 1 94.94 28 ARG B C 1
ATOM 1608 O O . ARG B 1 28 ? -9.984 12.359 11.891 1 94.94 28 ARG B O 1
ATOM 1615 N N . VAL B 1 29 ? -8.883 14.055 10.883 1 95.56 29 VAL B N 1
ATOM 1616 C CA . VAL B 1 29 ? -9.461 13.727 9.578 1 95.56 29 VAL B CA 1
ATOM 1617 C C . VAL B 1 29 ? -9.047 12.312 9.172 1 95.56 29 VAL B C 1
ATOM 1619 O O . VAL B 1 29 ? -9.883 11.516 8.742 1 95.56 29 VAL B O 1
ATOM 1622 N N . ARG B 1 30 ? -7.84 12.023 9.336 1 93.25 30 ARG B N 1
ATOM 1623 C CA . ARG B 1 30 ? -7.344 10.688 9 1 93.25 30 ARG B CA 1
ATOM 1624 C C . ARG B 1 30 ? -8.031 9.625 9.844 1 93.25 30 ARG B C 1
ATOM 1626 O O . ARG B 1 30 ? -8.367 8.547 9.344 1 93.25 30 ARG B O 1
ATOM 1633 N N . SER B 1 31 ? -8.195 9.922 11.117 1 94 31 SER B N 1
ATOM 1634 C CA . SER B 1 31 ? -8.867 8.984 12.016 1 94 31 SER B CA 1
ATOM 1635 C C . SER B 1 31 ? -10.289 8.703 11.562 1 94 31 SER B C 1
ATOM 1637 O O . SER B 1 31 ? -10.727 7.551 11.547 1 94 31 SER B O 1
ATOM 1639 N N . VAL B 1 32 ? -10.984 9.703 11.172 1 96.62 32 VAL B N 1
ATOM 1640 C CA . VAL B 1 32 ? -12.352 9.555 10.672 1 96.62 32 VAL B CA 1
ATOM 1641 C C . VAL B 1 32 ? -12.344 8.688 9.414 1 96.62 32 VAL B C 1
ATOM 1643 O O . VAL B 1 32 ? -13.164 7.777 9.273 1 96.62 32 VAL B O 1
ATOM 1646 N N . MET B 1 33 ? -11.352 8.922 8.586 1 96.06 33 MET B N 1
ATOM 1647 C CA . MET B 1 33 ? -11.312 8.234 7.297 1 96.06 33 MET B CA 1
ATOM 1648 C C . MET B 1 33 ? -10.883 6.785 7.473 1 96.06 33 MET B C 1
ATOM 1650 O O . MET B 1 33 ? -11.188 5.938 6.629 1 96.06 33 MET B O 1
ATOM 1654 N N . ARG B 1 34 ? -10.219 6.473 8.531 1 93.81 34 ARG B N 1
ATOM 1655 C CA . ARG B 1 34 ? -9.734 5.117 8.789 1 93.81 34 ARG B CA 1
ATOM 1656 C C . ARG B 1 34 ? -10.891 4.121 8.789 1 93.81 34 ARG B C 1
ATOM 1658 O O . ARG B 1 34 ? -10.727 2.977 8.359 1 93.81 34 ARG B O 1
ATOM 1665 N N . THR B 1 35 ? -12.055 4.602 9.188 1 93.12 35 THR B N 1
ATOM 1666 C CA . THR B 1 35 ? -13.18 3.686 9.32 1 93.12 35 THR B CA 1
ATOM 1667 C C . THR B 1 35 ? -14.305 4.078 8.359 1 93.12 35 THR B C 1
ATOM 1669 O O . THR B 1 35 ? -15.445 3.641 8.523 1 93.12 35 THR B O 1
ATOM 1672 N N . ALA B 1 36 ? -14.016 4.953 7.504 1 93.25 36 ALA B N 1
ATOM 1673 C CA . ALA B 1 36 ? -15.047 5.422 6.578 1 93.25 36 ALA B CA 1
ATOM 1674 C C . ALA B 1 36 ? -15.211 4.457 5.402 1 93.25 36 ALA B C 1
ATOM 1676 O O . ALA B 1 36 ? -14.891 4.801 4.262 1 93.25 36 ALA B O 1
ATOM 1677 N N . TYR B 1 37 ? -15.852 3.391 5.574 1 90 37 TYR B N 1
ATOM 1678 C CA . TYR B 1 37 ? -16.031 2.383 4.535 1 90 37 TYR B CA 1
ATOM 1679 C C . TYR B 1 37 ? -17.141 2.791 3.564 1 90 37 TYR B C 1
ATOM 1681 O O . TYR B 1 37 ? -17.219 2.256 2.457 1 90 37 TYR B O 1
ATOM 1689 N N . GLU B 1 38 ? -18.016 3.703 4.012 1 90.44 38 GLU B N 1
ATOM 1690 C CA . GLU B 1 38 ? -19.016 4.324 3.143 1 90.44 38 GLU B CA 1
ATOM 1691 C C . GLU B 1 38 ? -18.641 5.762 2.805 1 90.44 38 GLU B C 1
ATOM 1693 O O . GLU B 1 38 ? -18.078 6.477 3.643 1 90.44 38 GLU B O 1
ATOM 1698 N N . PRO B 1 39 ? -18.984 6.148 1.65 1 92.88 39 PRO B N 1
ATOM 1699 C CA . PRO B 1 39 ? -18.625 7.508 1.244 1 92.88 39 PRO B CA 1
ATOM 1700 C C . PRO B 1 39 ? -19.266 8.578 2.117 1 92.88 39 PRO B C 1
ATOM 1702 O O . PRO B 1 39 ? -20.422 8.43 2.529 1 92.88 39 PRO B O 1
ATOM 1705 N N . MET B 1 40 ? -18.531 9.648 2.396 1 94.44 40 MET B N 1
ATOM 1706 C CA . MET B 1 40 ? -19 10.781 3.186 1 94.44 40 MET B CA 1
ATOM 1707 C C . MET B 1 40 ? -18.562 12.102 2.566 1 94.44 40 MET B C 1
ATOM 1709 O O . MET B 1 40 ? -17.531 12.164 1.902 1 94.44 40 MET B O 1
ATOM 1713 N N . SER B 1 41 ? -19.328 13.086 2.752 1 94.88 41 SER B N 1
ATOM 1714 C CA . SER B 1 41 ? -18.969 14.406 2.248 1 94.88 41 SER B CA 1
ATOM 1715 C C . SER B 1 41 ? -17.859 15.039 3.076 1 94.88 41 SER B C 1
ATOM 1717 O O . SER B 1 41 ? -17.625 14.633 4.219 1 94.88 41 SER B O 1
ATOM 1719 N N . ALA B 1 42 ? -17.281 16.031 2.451 1 96.19 42 ALA B N 1
ATOM 1720 C CA . ALA B 1 42 ? -16.266 16.781 3.193 1 96.19 42 ALA B CA 1
ATOM 1721 C C . ALA B 1 42 ? -16.875 17.453 4.43 1 96.19 42 ALA B C 1
ATOM 1723 O O . ALA B 1 42 ? -16.219 17.547 5.469 1 96.19 42 ALA B O 1
ATOM 1724 N N . ALA B 1 43 ? -18.094 17.891 4.32 1 96.44 43 ALA B N 1
ATOM 1725 C CA . ALA B 1 43 ? -18.781 18.531 5.441 1 96.44 43 ALA B CA 1
ATOM 1726 C C . ALA B 1 43 ? -18.953 17.547 6.602 1 96.44 43 ALA B C 1
ATOM 1728 O O . ALA B 1 43 ? -18.719 17.906 7.758 1 96.44 43 ALA B O 1
ATOM 1729 N N . THR B 1 44 ? -19.359 16.359 6.285 1 96.81 44 THR B N 1
ATOM 1730 C CA . THR B 1 44 ? -19.547 15.32 7.297 1 96.81 44 THR B CA 1
ATOM 1731 C C . THR B 1 44 ? -18.219 14.977 7.953 1 96.81 44 THR B C 1
ATOM 1733 O O . THR B 1 44 ? -18.141 14.836 9.18 1 96.81 44 THR B O 1
ATOM 1736 N N . VAL B 1 45 ? -17.172 14.812 7.18 1 97.69 45 VAL B N 1
ATOM 1737 C CA . VAL B 1 45 ? -15.844 14.516 7.711 1 97.69 45 VAL B CA 1
ATOM 1738 C C . VAL B 1 45 ? -15.398 15.641 8.641 1 97.69 45 VAL B C 1
ATOM 1740 O O . VAL B 1 45 ? -14.844 15.383 9.719 1 97.69 45 VAL B O 1
ATOM 1743 N N . ALA B 1 46 ? -15.656 16.875 8.211 1 98 46 ALA B N 1
ATOM 1744 C CA . ALA B 1 46 ? -15.266 18.047 9 1 98 46 ALA B CA 1
ATOM 1745 C C . ALA B 1 46 ? -15.938 18.031 10.375 1 98 46 ALA B C 1
ATOM 1747 O O . ALA B 1 46 ? -15.281 18.25 11.391 1 98 46 ALA B O 1
ATOM 1748 N N . GLU B 1 47 ? -17.188 17.766 10.391 1 97.06 47 GLU B N 1
ATOM 1749 C CA . GLU B 1 47 ? -17.938 17.703 11.641 1 97.06 47 GLU B CA 1
ATOM 1750 C C . GLU B 1 47 ? -17.391 16.609 12.555 1 97.06 47 GLU B C 1
ATOM 1752 O O . GLU B 1 47 ? -17.141 16.844 13.734 1 97.06 47 GLU B O 1
ATOM 1757 N N . ASN B 1 48 ? -17.156 15.453 11.977 1 96.56 48 ASN B N 1
ATOM 1758 C CA . ASN B 1 48 ? -16.656 14.32 12.742 1 96.56 48 ASN B CA 1
ATOM 1759 C C . ASN B 1 48 ? -15.234 14.562 13.242 1 96.56 48 ASN B C 1
ATOM 1761 O O . ASN B 1 48 ? -14.859 14.07 14.312 1 96.56 48 ASN B O 1
ATOM 1765 N N . ALA B 1 49 ? -14.469 15.312 12.523 1 97.31 49 ALA B N 1
ATOM 1766 C CA . ALA B 1 49 ? -13.062 15.547 12.844 1 97.31 49 ALA B CA 1
ATOM 1767 C C . ALA B 1 49 ? -12.891 16.844 13.625 1 97.31 49 ALA B C 1
ATOM 1769 O O . ALA B 1 49 ? -11.766 17.266 13.906 1 97.31 49 ALA B O 1
ATOM 1770 N N . LEU B 1 50 ? -13.969 17.562 13.914 1 96.19 50 LEU B N 1
ATOM 1771 C CA . LEU B 1 50 ? -13.961 18.781 14.711 1 96.19 50 LEU B CA 1
ATOM 1772 C C . LEU B 1 50 ? -13.062 19.844 14.078 1 96.19 50 LEU B C 1
ATOM 1774 O O . LEU B 1 50 ? -12.188 20.391 14.742 1 96.19 50 LEU B O 1
ATOM 1778 N N . THR B 1 51 ? -13.266 20.109 12.812 1 97 51 THR B N 1
ATOM 1779 C CA . THR B 1 51 ? -12.531 21.125 12.07 1 97 51 THR B CA 1
ATOM 1780 C C . THR B 1 51 ? -13.414 21.766 11.008 1 97 51 THR B C 1
ATOM 1782 O O . THR B 1 51 ? -14.586 21.422 10.875 1 97 51 THR B O 1
ATOM 1785 N N . SER B 1 52 ? -12.914 22.781 10.352 1 97.62 52 SER B N 1
ATOM 1786 C CA . SER B 1 52 ? -13.68 23.422 9.297 1 97.62 52 SER B CA 1
ATOM 1787 C C . SER B 1 52 ? -13.719 22.562 8.039 1 97.62 52 SER B C 1
ATOM 1789 O O . SER B 1 52 ? -12.828 21.734 7.816 1 97.62 52 SER B O 1
ATOM 1791 N N . GLU B 1 53 ? -14.742 22.812 7.215 1 97.25 53 GLU B N 1
ATOM 1792 C CA . GLU B 1 53 ? -14.859 22.094 5.957 1 97.25 53 GLU B CA 1
ATOM 1793 C C . GLU B 1 53 ? -13.68 22.375 5.039 1 97.25 53 GLU B C 1
ATOM 1795 O O . GLU B 1 53 ? -13.195 21.484 4.34 1 97.25 53 GLU B O 1
ATOM 1800 N N . GLN B 1 54 ? -13.227 23.562 5.02 1 97.06 54 GLN B N 1
ATOM 1801 C CA . GLN B 1 54 ? -12.078 23.938 4.207 1 97.06 54 GLN B CA 1
ATOM 1802 C C . GLN B 1 54 ? -10.836 23.141 4.613 1 97.06 54 GLN B C 1
ATOM 1804 O O . GLN B 1 54 ? -10.125 22.609 3.758 1 97.06 54 GLN B O 1
ATOM 1809 N N . THR B 1 55 ? -10.586 23.078 5.883 1 95.5 55 THR B N 1
ATOM 1810 C CA . THR B 1 55 ? -9.453 22.328 6.414 1 95.5 55 THR B CA 1
ATOM 1811 C C . THR B 1 55 ? -9.602 20.844 6.113 1 95.5 55 THR B C 1
ATOM 1813 O O . THR B 1 55 ? -8.641 20.188 5.695 1 95.5 55 THR B O 1
ATOM 1816 N N . ALA B 1 56 ? -10.805 20.344 6.316 1 97.25 56 ALA B N 1
ATOM 1817 C CA . ALA B 1 56 ? -11.07 18.953 6.016 1 97.25 56 ALA B CA 1
ATOM 1818 C C . ALA B 1 56 ? -10.797 18.641 4.547 1 97.25 56 ALA B C 1
ATOM 1820 O O . ALA B 1 56 ? -10.141 17.641 4.223 1 97.25 56 ALA B O 1
ATOM 1821 N N . ARG B 1 57 ? -11.195 19.453 3.664 1 96.19 57 ARG B N 1
ATOM 1822 C CA . ARG B 1 57 ? -11 19.25 2.232 1 96.19 57 ARG B CA 1
ATOM 1823 C C . ARG B 1 57 ? -9.516 19.219 1.881 1 96.19 57 ARG B C 1
ATOM 1825 O O . ARG B 1 57 ? -9.078 18.406 1.072 1 96.19 57 ARG B O 1
ATOM 1832 N N . LYS B 1 58 ? -8.859 20.141 2.477 1 93 58 LYS B N 1
ATOM 1833 C CA . LYS B 1 58 ? -7.418 20.188 2.254 1 93 58 LYS B CA 1
ATOM 1834 C C . LYS B 1 58 ? -6.754 18.859 2.625 1 93 58 LYS B C 1
ATOM 1836 O O . LYS B 1 58 ? -5.969 18.328 1.847 1 93 58 LYS B O 1
ATOM 1841 N N . HIS B 1 59 ? -7.043 18.344 3.773 1 93.25 59 HIS B N 1
ATOM 1842 C CA . HIS B 1 59 ? -6.449 17.094 4.234 1 93.25 59 HIS B CA 1
ATOM 1843 C C . HIS B 1 59 ? -6.965 15.914 3.424 1 93.25 59 HIS B C 1
ATOM 1845 O O . HIS B 1 59 ? -6.211 14.977 3.129 1 93.25 59 HIS B O 1
ATOM 1851 N N . LEU B 1 60 ? -8.234 15.945 3.041 1 95.94 60 LEU B N 1
ATOM 1852 C CA . LEU B 1 60 ? -8.797 14.883 2.217 1 95.94 60 LEU B CA 1
ATOM 1853 C C . LEU B 1 60 ? -8.102 14.812 0.862 1 95.94 60 LEU B C 1
ATOM 1855 O O . LEU B 1 60 ? -7.824 13.727 0.355 1 95.94 60 LEU B O 1
ATOM 1859 N N . ARG B 1 61 ? -7.836 15.906 0.312 1 92 61 ARG B N 1
ATOM 1860 C CA . ARG B 1 61 ? -7.105 15.945 -0.949 1 92 61 ARG B CA 1
ATOM 1861 C C . ARG B 1 61 ? -5.719 15.328 -0.799 1 92 61 ARG B C 1
ATOM 1863 O O . ARG B 1 61 ? -5.293 14.539 -1.644 1 92 61 ARG B O 1
ATOM 1870 N N . SER B 1 62 ? -5.082 15.75 0.253 1 88.06 62 SER B N 1
ATOM 1871 C CA . SER B 1 62 ? -3.762 15.195 0.527 1 88.06 62 SER B CA 1
ATOM 1872 C C . SER B 1 62 ? -3.824 13.68 0.704 1 88.06 62 SER B C 1
ATOM 1874 O O . SER B 1 62 ? -3.018 12.945 0.125 1 88.06 62 SER B O 1
ATOM 1876 N N . LEU B 1 63 ? -4.777 13.227 1.493 1 92 63 LEU B N 1
ATOM 1877 C CA . LEU B 1 63 ? -4.949 11.805 1.753 1 92 63 LEU B CA 1
ATOM 1878 C C . LEU B 1 63 ? -5.297 11.055 0.471 1 92 63 LEU B C 1
ATOM 1880 O O . LEU B 1 63 ? -4.859 9.922 0.271 1 92 63 LEU B O 1
ATOM 1884 N N . ALA B 1 64 ? -6.043 11.719 -0.396 1 92.25 64 ALA B N 1
ATOM 1885 C CA . ALA B 1 64 ? -6.387 11.125 -1.686 1 92.25 64 ALA B CA 1
ATOM 1886 C C . ALA B 1 64 ? -5.164 11.031 -2.592 1 92.25 64 ALA B C 1
ATOM 1888 O O . ALA B 1 64 ? -4.941 10.008 -3.246 1 92.25 64 ALA B O 1
ATOM 1889 N N . GLU B 1 65 ? -4.402 12.055 -2.564 1 85.88 65 GLU B N 1
ATOM 1890 C CA . GLU B 1 65 ? -3.182 12.102 -3.365 1 85.88 65 GLU B CA 1
ATOM 1891 C C . GLU B 1 65 ? -2.232 10.969 -2.99 1 85.88 65 GLU B C 1
ATOM 1893 O O . GLU B 1 65 ? -1.541 10.414 -3.852 1 85.88 65 GLU B O 1
ATOM 1898 N N . HIS B 1 66 ? -2.297 10.562 -1.73 1 82.38 66 HIS B N 1
ATOM 1899 C CA . HIS B 1 66 ? -1.355 9.555 -1.258 1 82.38 66 HIS B CA 1
ATOM 1900 C C . HIS B 1 66 ? -2.018 8.188 -1.16 1 82.38 66 HIS B C 1
ATOM 1902 O O . HIS B 1 66 ? -1.446 7.254 -0.591 1 82.38 66 HIS B O 1
ATOM 1908 N N . GLY B 1 67 ? -3.248 8.109 -1.593 1 88.12 67 GLY B N 1
ATOM 1909 C CA . GLY B 1 67 ? -3.877 6.812 -1.795 1 88.12 67 GLY B CA 1
ATOM 1910 C C . GLY B 1 67 ? -4.559 6.277 -0.548 1 88.12 67 GLY B C 1
ATOM 1911 O O . GLY B 1 67 ? -4.898 5.098 -0.48 1 88.12 67 GLY B O 1
ATOM 1912 N N . TYR B 1 68 ? -4.719 7.055 0.454 1 91.81 68 TYR B N 1
ATOM 1913 C CA . TYR B 1 68 ? -5.359 6.613 1.688 1 91.81 68 TYR B CA 1
ATOM 1914 C C . TYR B 1 68 ? -6.875 6.75 1.592 1 91.81 68 TYR B C 1
ATOM 1916 O O . TYR B 1 68 ? -7.613 5.969 2.195 1 91.81 68 TYR B O 1
ATOM 1924 N N . VAL B 1 69 ? -7.312 7.723 0.831 1 95.12 69 VAL B N 1
ATOM 1925 C CA . VAL B 1 69 ? -8.727 8.047 0.635 1 95.12 69 VAL B CA 1
ATOM 1926 C C . VAL B 1 69 ? -9.062 8.008 -0.854 1 95.12 69 VAL B C 1
ATOM 1928 O O . VAL B 1 69 ? -8.234 8.367 -1.693 1 95.12 69 VAL B O 1
ATOM 1931 N N . ALA B 1 70 ? -10.195 7.59 -1.169 1 94.81 70 ALA B N 1
ATOM 1932 C CA . ALA B 1 70 ? -10.711 7.613 -2.537 1 94.81 70 ALA B CA 1
ATOM 1933 C C . ALA B 1 70 ? -11.852 8.617 -2.676 1 94.81 70 ALA B C 1
ATOM 1935 O O . ALA B 1 70 ? -12.703 8.727 -1.789 1 94.81 70 ALA B O 1
ATOM 1936 N N . GLU B 1 71 ? -11.836 9.281 -3.77 1 93.62 71 GLU B N 1
ATOM 1937 C CA . GLU B 1 71 ? -12.906 10.203 -4.109 1 93.62 71 GLU B CA 1
ATOM 1938 C C . GLU B 1 71 ? -13.945 9.547 -5.012 1 93.62 71 GLU B C 1
ATOM 1940 O O . GLU B 1 71 ? -13.594 8.781 -5.918 1 93.62 71 GLU B O 1
ATOM 1945 N N . THR B 1 72 ? -15.109 9.703 -4.641 1 89 72 THR B N 1
ATOM 1946 C CA . THR B 1 72 ? -16.188 9.211 -5.484 1 89 72 THR B CA 1
ATOM 1947 C C . THR B 1 72 ? -17.219 10.312 -5.754 1 89 72 THR B C 1
ATOM 1949 O O . THR B 1 72 ? -17.328 11.266 -4.98 1 89 72 THR B O 1
ATOM 1952 N N . ALA B 1 73 ? -17.781 10.25 -6.93 1 81 73 ALA B N 1
ATOM 1953 C CA . ALA B 1 73 ? -18.828 11.227 -7.262 1 81 73 ALA B CA 1
ATOM 1954 C C . ALA B 1 73 ? -20.109 10.945 -6.504 1 81 73 ALA B C 1
ATOM 1956 O O . ALA B 1 73 ? -20.438 9.781 -6.242 1 81 73 ALA B O 1
ATOM 1957 N N . SER B 1 74 ? -20.672 12.008 -6.016 1 71.56 74 SER B N 1
ATOM 1958 C CA . SER B 1 74 ? -21.984 11.867 -5.383 1 71.56 74 SER B CA 1
ATOM 1959 C C . SER B 1 74 ? -23.062 11.57 -6.418 1 71.56 74 SER B C 1
ATOM 1961 O O . SER B 1 74 ? -23.125 12.219 -7.461 1 71.56 74 SER B O 1
ATOM 1963 N N . PRO B 1 75 ? -23.812 10.461 -6.184 1 66.75 75 PRO B N 1
ATOM 1964 C CA . PRO B 1 75 ? -24.875 10.18 -7.152 1 66.75 75 PRO B CA 1
ATOM 1965 C C . PRO B 1 75 ? -25.859 11.336 -7.293 1 66.75 75 PRO B C 1
ATOM 1967 O O . PRO B 1 75 ? -26.406 11.555 -8.375 1 66.75 75 PRO B O 1
ATOM 1970 N N . ASP B 1 76 ? -26.172 11.898 -6.25 1 65.69 76 ASP B N 1
ATOM 1971 C CA . ASP B 1 76 ? -27.266 12.852 -6.238 1 65.69 76 ASP B CA 1
ATOM 1972 C C . ASP B 1 76 ? -26.75 14.289 -6.312 1 65.69 76 ASP B C 1
ATOM 1974 O O . ASP B 1 76 ? -27.531 15.242 -6.293 1 65.69 76 ASP B O 1
ATOM 1978 N N . SER B 1 77 ? -25.5 14.445 -6.27 1 63.72 77 SER B N 1
ATOM 1979 C CA . SER B 1 77 ? -25.031 15.828 -6.23 1 63.72 77 SER B CA 1
ATOM 1980 C C . SER B 1 77 ? -23.688 15.984 -6.926 1 63.72 77 SER B C 1
ATOM 1982 O O . SER B 1 77 ? -23.125 15.008 -7.43 1 63.72 77 SER B O 1
ATOM 1984 N N . THR B 1 78 ? -23.391 17.141 -7.211 1 67.62 78 THR B N 1
ATOM 1985 C CA . THR B 1 78 ? -22.141 17.531 -7.855 1 67.62 78 THR B CA 1
ATOM 1986 C C . THR B 1 78 ? -20.969 17.438 -6.879 1 67.62 78 THR B C 1
ATOM 1988 O O . THR B 1 78 ? -19.828 17.688 -7.25 1 67.62 78 THR B O 1
ATOM 1991 N N . GLY B 1 79 ? -21.312 16.828 -5.656 1 84.88 79 GLY B N 1
ATOM 1992 C CA . GLY B 1 79 ? -20.234 16.938 -4.691 1 84.88 79 GLY B CA 1
ATOM 1993 C C . GLY B 1 79 ? -19.359 15.703 -4.629 1 84.88 79 GLY B C 1
ATOM 1994 O O . GLY B 1 79 ? -19.766 14.633 -5.082 1 84.88 79 GLY B O 1
ATOM 1995 N N . THR B 1 80 ? -18.203 15.914 -4.273 1 91.81 80 THR B N 1
ATOM 1996 C CA . THR B 1 80 ? -17.25 14.828 -4.129 1 91.81 80 THR B CA 1
ATOM 1997 C C . THR B 1 80 ? -17.422 14.125 -2.783 1 91.81 80 THR B C 1
ATOM 1999 O O . THR B 1 80 ? -17.609 14.781 -1.756 1 91.81 80 THR B O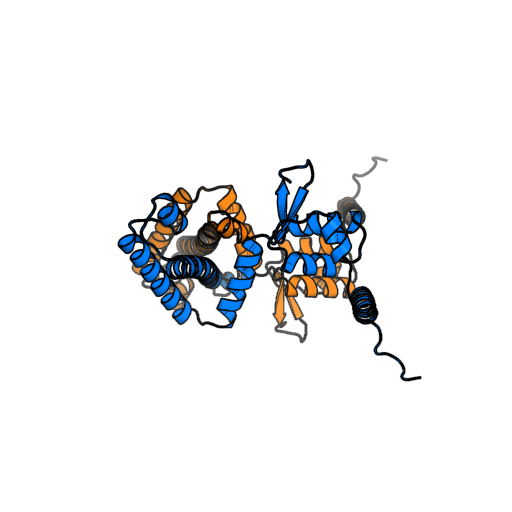 1
ATOM 2002 N N . LEU B 1 81 ? -17.594 12.844 -2.783 1 94.75 81 LEU B N 1
ATOM 2003 C CA . LEU B 1 81 ? -17.609 12.031 -1.571 1 94.75 81 LEU B CA 1
ATOM 2004 C C . LEU B 1 81 ? -16.266 11.336 -1.37 1 94.75 81 LEU B C 1
ATOM 2006 O O . LEU B 1 81 ? -15.516 11.141 -2.328 1 94.75 81 LEU B O 1
ATOM 2010 N N . TYR B 1 82 ? -15.969 11.039 -0.073 1 95.94 82 TYR B N 1
ATOM 2011 C CA . TYR B 1 82 ? -14.688 10.453 0.299 1 95.94 82 TYR B CA 1
ATOM 2012 C C . TYR B 1 82 ? -14.891 9.164 1.093 1 95.94 82 TYR B C 1
ATOM 2014 O O . TYR B 1 82 ? -15.789 9.078 1.928 1 95.94 82 TYR B O 1
ATOM 2022 N N . GLN B 1 83 ? -14.102 8.242 0.811 1 95.69 83 GLN B N 1
ATOM 2023 C CA . GLN B 1 83 ? -14.078 7.012 1.593 1 95.69 83 GLN B CA 1
ATOM 2024 C C . GLN B 1 83 ? -12.664 6.445 1.687 1 95.69 83 GLN B C 1
ATOM 2026 O O . GLN B 1 83 ? -11.773 6.867 0.953 1 95.69 83 GLN B O 1
ATOM 2031 N N . ARG B 1 84 ? -12.531 5.578 2.682 1 95.12 84 ARG B N 1
ATOM 2032 C CA . ARG B 1 84 ? -11.25 4.879 2.766 1 95.12 84 ARG B CA 1
ATOM 2033 C C . ARG B 1 84 ? -10.953 4.125 1.475 1 95.12 84 ARG B C 1
ATOM 2035 O O . ARG B 1 84 ? -11.828 3.451 0.927 1 95.12 84 ARG B O 1
ATOM 2042 N N . ALA B 1 85 ? -9.727 4.32 0.992 1 94.31 85 ALA B N 1
ATOM 2043 C CA . ALA B 1 85 ? -9.344 3.654 -0.252 1 94.31 85 ALA B CA 1
ATOM 2044 C C . ALA B 1 85 ? -9.195 2.15 -0.047 1 94.31 85 ALA B C 1
ATOM 2046 O O . ALA B 1 85 ? -8.609 1.708 0.944 1 94.31 85 ALA B O 1
ATOM 2047 N N . LYS B 1 86 ? -9.703 1.385 -0.997 1 92.44 86 LYS B N 1
ATOM 2048 C CA . LYS B 1 86 ? -9.633 -0.07 -0.894 1 92.44 86 LYS B CA 1
ATOM 2049 C C . LYS B 1 86 ? -8.188 -0.549 -0.791 1 92.44 86 LYS B C 1
ATOM 2051 O O . LYS B 1 86 ? -7.891 -1.487 -0.049 1 92.44 86 LYS B O 1
ATOM 2056 N N . ASP B 1 87 ? -7.316 0.119 -1.544 1 92.31 87 ASP B N 1
ATOM 2057 C CA . ASP B 1 87 ? -5.914 -0.28 -1.505 1 92.31 87 ASP B CA 1
ATOM 2058 C C . ASP B 1 87 ? -5.312 -0.031 -0.124 1 92.31 87 ASP B C 1
ATOM 2060 O O . ASP B 1 87 ? -4.48 -0.81 0.346 1 92.31 87 ASP B O 1
ATOM 2064 N N . SER B 1 88 ? -5.672 1.057 0.478 1 92.56 88 SER B N 1
ATOM 2065 C CA . SER B 1 88 ? -5.176 1.368 1.815 1 92.56 88 SER B CA 1
ATOM 2066 C C . SER B 1 88 ? -5.664 0.347 2.838 1 92.56 88 SER B C 1
ATOM 2068 O O . SER B 1 88 ? -4.918 -0.047 3.734 1 92.56 88 SER B O 1
ATOM 2070 N N . ILE B 1 89 ? -6.859 -0.063 2.664 1 93.06 89 ILE B N 1
ATOM 2071 C CA . ILE B 1 89 ? -7.414 -1.094 3.533 1 93.06 89 ILE B CA 1
ATOM 2072 C C . ILE B 1 89 ? -6.648 -2.402 3.338 1 93.06 89 ILE B C 1
ATOM 2074 O O . ILE B 1 89 ? -6.238 -3.039 4.309 1 93.06 89 ILE B O 1
ATOM 2078 N N . ALA B 1 90 ? -6.492 -2.742 2.121 1 94.75 90 ALA B N 1
ATOM 2079 C CA . ALA B 1 90 ? -5.785 -3.977 1.789 1 94.75 90 ALA B CA 1
ATOM 2080 C C . ALA B 1 90 ? -4.375 -3.979 2.375 1 94.75 90 ALA B C 1
ATOM 2082 O O . ALA B 1 90 ? -3.916 -4.996 2.898 1 94.75 90 ALA B O 1
ATOM 2083 N N . LEU B 1 91 ? -3.67 -2.867 2.299 1 94 91 LEU B N 1
ATOM 2084 C CA . LEU B 1 91 ? -2.305 -2.762 2.805 1 94 91 LEU B CA 1
ATOM 2085 C C . LEU B 1 91 ? -2.273 -2.922 4.32 1 94 91 LEU B C 1
ATOM 2087 O O . LEU B 1 91 ? -1.392 -3.596 4.859 1 94 91 LEU B O 1
ATOM 2091 N N . GLU B 1 92 ? -3.178 -2.283 4.969 1 93.12 92 GLU B N 1
ATOM 2092 C CA . GLU B 1 92 ? -3.246 -2.414 6.422 1 93.12 92 GLU B CA 1
ATOM 2093 C C . GLU B 1 92 ? -3.48 -3.863 6.836 1 93.12 92 GLU B C 1
ATOM 2095 O O . GLU B 1 92 ? -2.809 -4.375 7.73 1 93.12 92 GLU B O 1
ATOM 2100 N N . GLN B 1 93 ? -4.398 -4.508 6.164 1 95.75 93 GLN B N 1
ATOM 2101 C CA . GLN B 1 93 ? -4.688 -5.91 6.457 1 95.75 93 GLN B CA 1
ATOM 2102 C C . GLN B 1 93 ? -3.5 -6.801 6.113 1 95.75 93 GLN B C 1
ATOM 2104 O O . GLN B 1 93 ? -3.168 -7.719 6.867 1 95.75 93 GLN B O 1
ATOM 2109 N N . ALA B 1 94 ? -2.914 -6.52 5.004 1 96.81 94 ALA B N 1
ATOM 2110 C CA . ALA B 1 94 ? -1.75 -7.285 4.57 1 96.81 94 ALA B CA 1
ATOM 2111 C C . ALA B 1 94 ? -0.62 -7.191 5.594 1 96.81 94 ALA B C 1
ATOM 2113 O O . ALA B 1 94 ? 0.01 -8.195 5.926 1 96.81 94 ALA B O 1
ATOM 2114 N N . ARG B 1 95 ? -0.339 -6.027 6.09 1 94.56 95 ARG B N 1
ATOM 2115 C CA . ARG B 1 95 ? 0.709 -5.844 7.086 1 94.56 95 ARG B CA 1
ATOM 2116 C C . ARG B 1 95 ? 0.391 -6.609 8.367 1 94.56 95 ARG B C 1
ATOM 2118 O O . ARG B 1 95 ? 1.279 -7.211 8.969 1 94.56 95 ARG B O 1
ATOM 2125 N N . ARG B 1 96 ? -0.824 -6.539 8.758 1 95.12 96 ARG B N 1
ATOM 2126 C CA . ARG B 1 96 ? -1.239 -7.305 9.93 1 95.12 96 ARG B CA 1
ATOM 2127 C C . ARG B 1 96 ? -0.994 -8.797 9.727 1 95.12 96 ARG B C 1
ATOM 2129 O O . ARG B 1 96 ? -0.489 -9.477 10.617 1 95.12 96 ARG B O 1
ATOM 2136 N N . ILE B 1 97 ? -1.323 -9.281 8.586 1 97.88 97 ILE B N 1
ATOM 2137 C CA . ILE B 1 97 ? -1.133 -10.688 8.258 1 97.88 97 ILE B CA 1
ATOM 2138 C C . ILE B 1 97 ? 0.351 -11.047 8.336 1 97.88 97 ILE B C 1
ATOM 2140 O O . ILE B 1 97 ? 0.721 -12.07 8.922 1 97.88 97 ILE B O 1
ATOM 2144 N N . LEU B 1 98 ? 1.152 -10.195 7.816 1 96.31 98 LEU B N 1
ATOM 2145 C CA . LEU B 1 98 ? 2.588 -10.453 7.801 1 96.31 98 LEU B CA 1
ATOM 2146 C C . LEU B 1 98 ? 3.164 -10.414 9.211 1 96.31 98 LEU B C 1
ATOM 2148 O O . LEU B 1 98 ? 4.148 -11.086 9.508 1 96.31 98 LEU B O 1
ATOM 2152 N N . ASP B 1 99 ? 2.57 -9.641 10.109 1 95.31 99 ASP B N 1
ATOM 2153 C CA . ASP B 1 99 ? 3.012 -9.547 11.5 1 95.31 99 ASP B CA 1
ATOM 2154 C C . ASP B 1 99 ? 2.625 -10.797 12.281 1 95.31 99 ASP B C 1
ATOM 2156 O O . ASP B 1 99 ? 3.297 -11.164 13.25 1 95.31 99 ASP B O 1
ATOM 2160 N N . GLU B 1 100 ? 1.635 -11.453 11.82 1 96.94 100 GLU B N 1
ATOM 2161 C CA . GLU B 1 100 ? 1.037 -12.516 12.633 1 96.94 100 GLU B CA 1
ATOM 2162 C C . GLU B 1 100 ? 1.328 -13.891 12.039 1 96.94 100 GLU B C 1
ATOM 2164 O O . GLU B 1 100 ? 1.146 -14.914 12.703 1 96.94 100 GLU B O 1
ATOM 2169 N N . THR B 1 101 ? 1.742 -13.93 10.82 1 96.69 101 THR B N 1
ATOM 2170 C CA . THR B 1 101 ? 1.859 -15.203 10.117 1 96.69 101 THR B CA 1
ATOM 2171 C C . THR B 1 101 ? 3.154 -15.266 9.312 1 96.69 101 THR B C 1
ATOM 2173 O O . THR B 1 101 ? 3.467 -14.336 8.562 1 96.69 101 THR B O 1
ATOM 2176 N N . ASP B 1 102 ? 3.881 -16.297 9.484 1 97.25 102 ASP B N 1
ATOM 2177 C CA . ASP B 1 102 ? 5.094 -16.453 8.68 1 97.25 102 ASP B CA 1
ATOM 2178 C C . ASP B 1 102 ? 4.754 -16.766 7.227 1 97.25 102 ASP B C 1
ATOM 2180 O O . ASP B 1 102 ? 3.686 -17.297 6.934 1 97.25 102 ASP B O 1
ATOM 2184 N N . THR B 1 103 ? 5.645 -16.609 6.355 1 95.81 103 THR B N 1
ATOM 2185 C CA . THR B 1 103 ? 5.41 -16.656 4.914 1 95.81 103 THR B CA 1
ATOM 2186 C C . THR B 1 103 ? 5.074 -18.062 4.461 1 95.81 103 THR B C 1
ATOM 2188 O O . THR B 1 103 ? 4.266 -18.266 3.551 1 95.81 103 THR B O 1
ATOM 2191 N N . ASP B 1 104 ? 5.68 -19.047 5.055 1 97.12 104 ASP B N 1
ATOM 2192 C CA . ASP B 1 104 ? 5.371 -20.422 4.676 1 97.12 104 ASP B CA 1
ATOM 2193 C C . ASP B 1 104 ? 3.916 -20.766 4.992 1 97.12 104 ASP B C 1
ATOM 2195 O O . ASP B 1 104 ? 3.209 -21.344 4.156 1 97.12 104 ASP B O 1
ATOM 2199 N N . THR B 1 105 ? 3.598 -20.422 6.219 1 98.25 105 THR B N 1
ATOM 2200 C CA . THR B 1 105 ? 2.213 -20.625 6.629 1 98.25 105 THR B CA 1
ATOM 2201 C C . THR B 1 105 ? 1.26 -19.828 5.742 1 98.25 105 THR B C 1
ATOM 2203 O O . THR B 1 105 ? 0.216 -20.344 5.328 1 98.25 105 THR B O 1
ATOM 2206 N N . LEU B 1 106 ? 1.595 -18.656 5.453 1 98.44 106 LEU B N 1
ATOM 2207 C CA . LEU B 1 106 ? 0.784 -17.781 4.609 1 98.44 106 LEU B CA 1
ATOM 2208 C C . LEU B 1 106 ? 0.604 -18.391 3.221 1 98.44 106 LEU B C 1
ATOM 2210 O O . LEU B 1 106 ? -0.504 -18.391 2.68 1 98.44 106 LEU B O 1
ATOM 2214 N N . SER B 1 107 ? 1.612 -18.922 2.688 1 98.12 107 SER B N 1
ATOM 2215 C CA . SER B 1 107 ? 1.557 -19.562 1.374 1 98.12 107 SER B CA 1
ATOM 2216 C C . SER B 1 107 ? 0.604 -20.75 1.376 1 98.12 107 SER B C 1
ATOM 2218 O O . SER B 1 107 ? -0.189 -20.922 0.448 1 98.12 107 SER B O 1
ATOM 2220 N N . THR B 1 108 ? 0.724 -21.469 2.408 1 98.44 108 THR B N 1
ATOM 2221 C CA . THR B 1 108 ? -0.156 -22.625 2.549 1 98.44 108 THR B CA 1
ATOM 2222 C C . THR B 1 108 ? -1.614 -22.188 2.643 1 98.44 108 THR B C 1
ATOM 2224 O O . THR B 1 108 ? -2.482 -22.75 1.978 1 98.44 108 THR B O 1
ATOM 2227 N N . ARG B 1 109 ? -1.826 -21.156 3.426 1 98.19 109 ARG B N 1
ATOM 2228 C CA . ARG B 1 109 ? -3.182 -20.656 3.6 1 98.19 109 ARG B CA 1
ATOM 2229 C C . ARG B 1 109 ? -3.734 -20.109 2.287 1 98.19 109 ARG B C 1
ATOM 2231 O O . ARG B 1 109 ? -4.922 -20.266 1.995 1 98.19 109 ARG B O 1
ATOM 2238 N N . VAL B 1 110 ? -2.961 -19.484 1.548 1 98.56 110 VAL B N 1
ATOM 2239 C CA . VAL B 1 110 ? -3.377 -18.953 0.252 1 98.56 110 VAL B CA 1
ATOM 2240 C C . VAL B 1 110 ? -3.801 -20.094 -0.661 1 98.56 110 VAL B C 1
ATOM 2242 O O . VAL B 1 110 ? -4.844 -20.031 -1.312 1 98.56 110 VAL B O 1
ATOM 2245 N N . 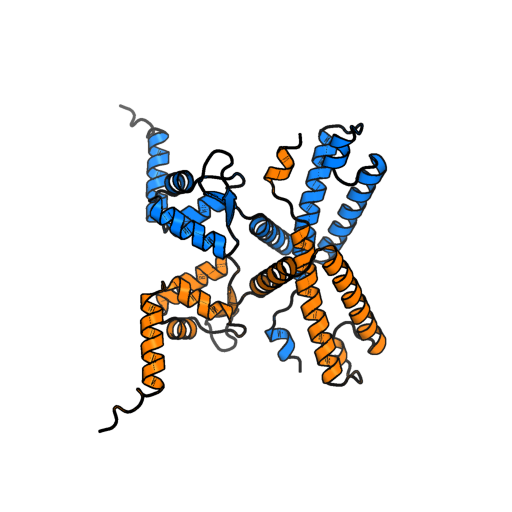LEU B 1 111 ? -3.014 -21.156 -0.664 1 98.38 111 LEU B N 1
ATOM 2246 C CA . LEU B 1 111 ? -3.338 -22.312 -1.487 1 98.38 111 LEU B CA 1
ATOM 2247 C C . LEU B 1 111 ? -4.652 -22.938 -1.041 1 98.38 111 LEU B C 1
ATOM 2249 O O . LEU B 1 111 ? -5.477 -23.328 -1.874 1 98.38 111 LEU B O 1
ATOM 2253 N N . GLU B 1 112 ? -4.77 -23 0.257 1 98.62 112 GLU B N 1
ATOM 2254 C CA . GLU B 1 112 ? -5.992 -23.562 0.81 1 98.62 112 GLU B CA 1
ATOM 2255 C C . GLU B 1 112 ? -7.215 -22.75 0.415 1 98.62 112 GLU B C 1
ATOM 2257 O O . GLU B 1 112 ? -8.25 -23.297 0.035 1 98.62 112 GLU B O 1
ATOM 2262 N N . MET B 1 113 ? -7.121 -21.469 0.472 1 98.56 113 MET B N 1
ATOM 2263 C CA . MET B 1 113 ? -8.242 -20.609 0.129 1 98.56 113 MET B CA 1
ATOM 2264 C C . MET B 1 113 ? -8.539 -20.672 -1.366 1 98.56 113 MET B C 1
ATOM 2266 O O . MET B 1 113 ? -9.703 -20.625 -1.775 1 98.56 113 MET B O 1
ATOM 2270 N N . ARG B 1 114 ? -7.527 -20.766 -2.137 1 97.88 114 ARG B N 1
ATOM 2271 C CA . ARG B 1 114 ? -7.738 -20.906 -3.574 1 97.88 114 ARG B CA 1
ATOM 2272 C C . ARG B 1 114 ? -8.508 -22.172 -3.891 1 97.88 114 ARG B C 1
ATOM 2274 O O . ARG B 1 114 ? -9.398 -22.172 -4.738 1 97.88 114 ARG B O 1
ATOM 2281 N N . GLU B 1 115 ? -8.078 -23.234 -3.227 1 98.31 115 GLU B N 1
ATOM 2282 C CA . GLU B 1 115 ? -8.773 -24.516 -3.416 1 98.31 115 GLU B CA 1
ATOM 2283 C C . GLU B 1 115 ? -10.234 -24.406 -2.988 1 98.31 115 GLU B C 1
ATOM 2285 O O . GLU B 1 115 ? -11.125 -24.922 -3.674 1 98.31 115 GLU B O 1
ATOM 2290 N N . GLU B 1 116 ? -10.414 -23.797 -1.869 1 98.19 116 GLU B N 1
ATOM 2291 C CA . GLU B 1 116 ? -11.781 -23.594 -1.383 1 98.19 116 GLU B CA 1
ATOM 2292 C C . GLU B 1 116 ? -12.617 -22.797 -2.391 1 98.19 116 GLU B C 1
ATOM 2294 O O . GLU B 1 116 ? -13.773 -23.141 -2.637 1 98.19 116 GLU B O 1
ATOM 2299 N N . LEU B 1 117 ? -12.094 -21.844 -2.996 1 97.75 117 LEU B N 1
ATOM 2300 C CA . LEU B 1 117 ? -12.82 -21.031 -3.969 1 97.75 117 LEU B CA 1
ATOM 2301 C C . LEU B 1 117 ? -13.117 -21.828 -5.23 1 97.75 117 LEU B C 1
ATOM 2303 O O . LEU B 1 117 ? -14.18 -21.672 -5.84 1 97.75 117 LEU B O 1
ATOM 2307 N N . ARG B 1 118 ? -12.172 -22.641 -5.582 1 97.38 118 ARG B N 1
ATOM 2308 C CA . ARG B 1 118 ? -12.414 -23.516 -6.715 1 97.38 118 ARG B CA 1
ATOM 2309 C C . ARG B 1 118 ? -13.594 -24.453 -6.441 1 97.38 118 ARG B C 1
ATOM 2311 O O . ARG B 1 118 ? -14.438 -24.656 -7.312 1 97.38 118 ARG B O 1
ATOM 2318 N N . GLU B 1 119 ? -13.594 -24.938 -5.273 1 97.69 119 GLU B N 1
ATOM 2319 C CA . GLU B 1 119 ? -14.672 -25.828 -4.883 1 97.69 119 GLU B CA 1
ATOM 2320 C C . GLU B 1 119 ? -16.016 -25.125 -4.926 1 97.69 119 GLU B C 1
ATOM 2322 O O . GLU B 1 119 ? -17.016 -25.688 -5.379 1 97.69 119 GLU B O 1
ATOM 2327 N N . TYR B 1 120 ? -16.062 -23.906 -4.391 1 97.31 120 TYR B N 1
ATOM 2328 C CA . TYR B 1 120 ? -17.281 -23.125 -4.484 1 97.31 120 TYR B CA 1
ATOM 2329 C C . TYR B 1 120 ? -17.719 -22.969 -5.938 1 97.31 120 TYR B C 1
ATOM 2331 O O . TYR B 1 120 ? -18.891 -23.172 -6.266 1 97.31 120 TYR B O 1
ATOM 2339 N N . GLY B 1 121 ? -16.844 -22.594 -6.758 1 96.31 121 GLY B N 1
ATOM 2340 C CA . GLY B 1 121 ? -17.141 -22.422 -8.164 1 96.31 121 GLY B CA 1
ATOM 2341 C C . GLY B 1 121 ? -17.719 -23.672 -8.812 1 96.31 121 GLY B C 1
ATOM 2342 O O . GLY B 1 121 ? -18.703 -23.594 -9.539 1 96.31 121 GLY B O 1
ATOM 2343 N N . ASP B 1 122 ? -17.078 -24.812 -8.539 1 96.81 122 ASP B N 1
ATOM 2344 C CA . ASP B 1 122 ? -17.516 -26.078 -9.094 1 96.81 122 ASP B CA 1
ATOM 2345 C C . ASP B 1 122 ? -18.906 -26.453 -8.57 1 96.81 122 ASP B C 1
ATOM 2347 O O . ASP B 1 122 ? -19.75 -26.922 -9.328 1 96.81 122 ASP B O 1
ATOM 2351 N N . ARG B 1 123 ? -19.062 -26.25 -7.32 1 96.81 123 ARG B N 1
ATOM 2352 C CA . ARG B 1 123 ? -20.297 -26.641 -6.66 1 96.81 123 ARG B CA 1
ATOM 2353 C C . ARG B 1 123 ? -21.484 -25.828 -7.195 1 96.81 123 ARG B C 1
ATOM 2355 O O . ARG B 1 123 ? -22.578 -26.359 -7.363 1 96.81 123 ARG B O 1
ATOM 2362 N N . PHE B 1 124 ? -21.219 -24.594 -7.539 1 96.81 124 PHE B N 1
ATOM 2363 C CA . PHE B 1 124 ? -22.328 -23.734 -7.898 1 96.81 124 PHE B CA 1
ATOM 2364 C C . PHE B 1 124 ? -22.234 -23.297 -9.352 1 96.81 124 PHE B C 1
ATOM 2366 O O . PHE B 1 124 ? -23.031 -22.484 -9.82 1 96.81 124 PHE B O 1
ATOM 2373 N N . ASP B 1 125 ? -21.25 -23.766 -10 1 95.19 125 ASP B N 1
ATOM 2374 C CA . ASP B 1 125 ? -21 -23.469 -11.406 1 95.19 125 ASP B CA 1
ATOM 2375 C C . ASP B 1 125 ? -21.016 -21.953 -11.648 1 95.19 125 ASP B C 1
ATOM 2377 O O . ASP B 1 125 ? -21.75 -21.453 -12.492 1 95.19 125 ASP B O 1
ATOM 2381 N N . ALA B 1 126 ? -20.312 -21.25 -10.812 1 96 126 ALA B N 1
ATOM 2382 C CA . ALA B 1 126 ? -20.219 -19.797 -10.867 1 96 126 ALA B CA 1
ATOM 2383 C C . ALA B 1 126 ? -18.797 -19.328 -10.57 1 96 126 ALA B C 1
ATOM 2385 O O . ALA B 1 126 ? -18.109 -19.906 -9.734 1 96 126 ALA B O 1
ATOM 2386 N N . ASN B 1 127 ? -18.359 -18.234 -11.133 1 91.81 127 ASN B N 1
ATOM 2387 C CA . ASN B 1 127 ? -17 -17.734 -10.984 1 91.81 127 ASN B CA 1
ATOM 2388 C C . ASN B 1 127 ? -16.859 -16.828 -9.758 1 91.81 127 ASN B C 1
ATOM 2390 O O . ASN B 1 127 ? -15.75 -16.5 -9.352 1 91.81 127 ASN B O 1
ATOM 2394 N N . SER B 1 128 ? -17.953 -16.359 -9.227 1 94 128 SER B N 1
ATOM 2395 C CA . SER B 1 128 ? -17.969 -15.492 -8.047 1 94 128 SER B CA 1
ATOM 2396 C C . SER B 1 128 ? -19.297 -15.617 -7.293 1 94 128 SER B C 1
ATOM 2398 O O . SER B 1 128 ? -20.266 -16.141 -7.824 1 94 128 SER B O 1
ATOM 2400 N N . PRO B 1 129 ? -19.312 -15.164 -6.082 1 94.25 129 PRO B N 1
ATOM 2401 C CA . PRO B 1 129 ? -20.578 -15.172 -5.34 1 94.25 129 PRO B CA 1
ATOM 2402 C C . PRO B 1 129 ? -21.672 -14.375 -6.039 1 94.25 129 PRO B C 1
ATOM 2404 O O . PRO B 1 129 ? -22.828 -14.797 -6.062 1 94.25 129 PRO B O 1
ATOM 2407 N N . ASP B 1 130 ? -21.344 -13.352 -6.57 1 90.88 130 ASP B N 1
ATOM 2408 C CA . ASP B 1 130 ? -22.328 -12.523 -7.258 1 90.88 130 ASP B CA 1
ATOM 2409 C C . ASP B 1 130 ? -22.844 -13.227 -8.516 1 90.88 130 ASP B C 1
ATOM 2411 O O . ASP B 1 130 ? -24.031 -13.102 -8.852 1 90.88 130 ASP B O 1
ATOM 2415 N N . ASP B 1 131 ? -21.953 -13.867 -9.156 1 93.94 131 ASP B N 1
ATOM 2416 C CA . ASP B 1 131 ? -22.344 -14.672 -10.312 1 93.94 131 ASP B CA 1
ATOM 2417 C C . ASP B 1 131 ? -23.328 -15.766 -9.906 1 93.94 131 ASP B C 1
ATOM 2419 O O . ASP B 1 131 ? -24.297 -16.047 -10.633 1 93.94 131 ASP B O 1
ATOM 2423 N N . ALA B 1 132 ? -23.125 -16.375 -8.773 1 95.38 132 ALA B N 1
ATOM 2424 C CA . ALA B 1 132 ? -24 -17.422 -8.281 1 95.38 132 ALA B CA 1
ATOM 2425 C C . ALA B 1 132 ? -25.406 -16.875 -7.992 1 95.38 132 ALA B C 1
ATOM 2427 O O . ALA B 1 132 ? -26.406 -17.516 -8.32 1 95.38 132 ALA B O 1
ATOM 2428 N N . VAL B 1 133 ? -25.391 -15.68 -7.449 1 94.19 133 VAL B N 1
ATOM 2429 C CA . VAL B 1 133 ? -26.656 -15.031 -7.145 1 94.19 133 VAL B CA 1
ATOM 2430 C C . VAL B 1 133 ? -27.375 -14.672 -8.445 1 94.19 133 VAL B C 1
ATOM 2432 O O . VAL B 1 133 ? -28.578 -14.945 -8.594 1 94.19 133 VAL B O 1
ATOM 2435 N N . ARG B 1 134 ? -26.641 -14.141 -9.352 1 94.5 134 ARG B N 1
ATOM 2436 C CA . ARG B 1 134 ? -27.203 -13.711 -10.625 1 94.5 134 ARG B CA 1
ATOM 2437 C C . ARG B 1 134 ? -27.766 -14.898 -11.406 1 94.5 134 ARG B C 1
ATOM 2439 O O . ARG B 1 134 ? -28.766 -14.781 -12.102 1 94.5 134 ARG B O 1
ATOM 2446 N N . SER B 1 135 ? -27.141 -16.016 -11.328 1 94.25 135 SER B N 1
ATOM 2447 C CA . SER B 1 135 ? -27.531 -17.219 -12.055 1 94.25 135 SER B CA 1
ATOM 2448 C C . SER B 1 135 ? -28.562 -18.031 -11.258 1 94.25 135 SER B C 1
ATOM 2450 O O . SER B 1 135 ? -28.891 -19.156 -11.641 1 94.25 135 SER B O 1
ATOM 2452 N N . HIS B 1 136 ? -28.938 -17.516 -10.148 1 91.88 136 HIS B N 1
ATOM 2453 C CA . HIS B 1 136 ? -29.922 -18.156 -9.281 1 91.88 136 HIS B CA 1
ATOM 2454 C C . HIS B 1 136 ? -29.469 -19.531 -8.844 1 91.88 136 HIS B C 1
ATOM 2456 O O . HIS B 1 136 ? -30.266 -20.484 -8.859 1 91.88 136 HIS B O 1
ATOM 2462 N N . ALA B 1 137 ? -28.234 -19.609 -8.539 1 92.19 137 ALA B N 1
ATOM 2463 C CA . ALA B 1 137 ? -27.734 -20.859 -7.984 1 92.19 137 ALA B CA 1
ATOM 2464 C C . ALA B 1 137 ? -28.422 -21.188 -6.656 1 92.19 137 ALA B C 1
ATOM 2466 O O . ALA B 1 137 ? -28.875 -20.281 -5.957 1 92.19 137 ALA B O 1
ATOM 2467 N N . ASP B 1 138 ? -28.578 -22.531 -6.324 1 93.94 138 ASP B N 1
ATOM 2468 C CA . ASP B 1 138 ? -29.125 -22.969 -5.043 1 93.94 138 ASP B CA 1
ATOM 2469 C C . ASP B 1 138 ? -28.078 -22.828 -3.932 1 93.94 138 ASP B C 1
ATOM 2471 O O . ASP B 1 138 ? -27.484 -23.828 -3.506 1 93.94 138 ASP B O 1
ATOM 2475 N N . ILE B 1 139 ? -27.781 -21.625 -3.453 1 94.88 139 ILE B N 1
ATOM 2476 C CA . ILE B 1 139 ? -26.781 -21.344 -2.43 1 94.88 139 ILE B CA 1
ATOM 2477 C C . ILE B 1 139 ? -27.453 -20.609 -1.256 1 94.88 139 ILE B C 1
ATOM 2479 O O . ILE B 1 139 ? -28.219 -19.672 -1.451 1 94.88 139 ILE B O 1
ATOM 2483 N N . ASP B 1 140 ? -27.234 -21.156 -0.104 1 95.25 140 ASP B N 1
ATOM 2484 C CA . ASP B 1 140 ? -27.828 -20.516 1.064 1 95.25 140 ASP B CA 1
ATOM 2485 C C . ASP B 1 140 ? -27 -19.297 1.502 1 95.25 140 ASP B C 1
ATOM 2487 O O . ASP B 1 140 ? -25.844 -19.156 1.097 1 95.25 140 ASP B O 1
ATOM 2491 N N . ALA B 1 141 ? -27.562 -18.5 2.32 1 95.19 141 ALA B N 1
ATOM 2492 C CA . ALA B 1 141 ? -26.984 -17.219 2.727 1 95.19 141 ALA B CA 1
ATOM 2493 C C . ALA B 1 141 ? -25.672 -17.422 3.488 1 95.19 141 ALA B C 1
ATOM 2495 O O . ALA B 1 141 ? -24.734 -16.641 3.33 1 95.19 141 ALA B O 1
ATOM 2496 N N . GLU B 1 142 ? -25.656 -18.438 4.305 1 96.56 142 GLU B N 1
ATOM 2497 C CA . GLU B 1 142 ? -24.469 -18.719 5.098 1 96.56 142 GLU B CA 1
ATOM 2498 C C . GLU B 1 142 ? -23.281 -19.078 4.203 1 96.56 142 GLU B C 1
ATOM 2500 O O . GLU B 1 142 ? -22.188 -18.578 4.391 1 96.56 142 GLU B O 1
ATOM 2505 N N . THR B 1 143 ? -23.531 -19.969 3.309 1 97 143 THR B N 1
ATOM 2506 C CA . THR B 1 143 ? -22.5 -20.391 2.369 1 97 143 THR B CA 1
ATOM 2507 C C . THR B 1 143 ? -22.031 -19.219 1.509 1 97 143 THR B C 1
ATOM 2509 O O . THR B 1 143 ? -20.844 -19.062 1.232 1 97 143 THR B O 1
ATOM 2512 N N . LEU B 1 144 ? -22.984 -18.391 1.121 1 96.38 144 LEU B N 1
ATOM 2513 C CA . LEU B 1 144 ? -22.672 -17.203 0.324 1 96.38 144 LEU B CA 1
ATOM 2514 C C . LEU B 1 144 ? -21.766 -16.266 1.097 1 96.38 144 LEU B C 1
ATOM 2516 O O . LEU B 1 144 ? -20.797 -15.734 0.544 1 96.38 144 LEU B O 1
ATOM 2520 N N . LEU B 1 145 ? -22.109 -16.141 2.279 1 95.19 145 LEU B N 1
ATOM 2521 C CA . LEU B 1 145 ? -21.297 -15.273 3.133 1 95.19 145 LEU B CA 1
ATOM 2522 C C . LEU B 1 145 ? -19.891 -15.844 3.299 1 95.19 145 LEU B C 1
ATOM 2524 O O . LEU B 1 145 ? -18.906 -15.109 3.24 1 95.19 145 LEU B O 1
ATOM 2528 N N . GLU B 1 146 ? -19.781 -17.109 3.535 1 97.19 146 GLU B N 1
ATOM 2529 C CA . GLU B 1 146 ? -18.484 -17.766 3.672 1 97.19 146 GLU B CA 1
ATOM 2530 C C . GLU B 1 146 ? -17.641 -17.594 2.41 1 97.19 146 GLU B C 1
ATOM 2532 O O . GLU B 1 146 ? -16.438 -17.344 2.488 1 97.19 146 GLU B O 1
ATOM 2537 N N . TRP B 1 147 ? -18.328 -17.75 1.319 1 97.12 147 TRP B N 1
ATOM 2538 C CA . TRP B 1 147 ? -17.656 -17.594 0.036 1 97.12 147 TRP B CA 1
ATOM 2539 C C . TRP B 1 147 ? -17.109 -16.172 -0.121 1 97.12 147 TRP B C 1
ATOM 2541 O O . TRP B 1 147 ? -15.945 -15.984 -0.477 1 97.12 147 TRP B O 1
ATOM 2551 N N . ARG B 1 148 ? -17.875 -15.195 0.232 1 94.69 148 ARG B N 1
ATOM 2552 C CA . ARG B 1 148 ? -17.453 -13.797 0.149 1 94.69 148 ARG B CA 1
ATOM 2553 C C . ARG B 1 148 ? -16.297 -13.516 1.101 1 94.69 148 ARG B C 1
ATOM 2555 O O . ARG B 1 148 ? -15.344 -12.828 0.738 1 94.69 148 ARG B O 1
ATOM 2562 N N . THR B 1 149 ? -16.375 -14.07 2.205 1 95.25 149 THR B N 1
ATOM 2563 C CA . THR B 1 149 ? -15.336 -13.883 3.205 1 95.25 149 THR B CA 1
ATOM 2564 C C . THR B 1 149 ? -14.023 -14.508 2.746 1 95.25 149 THR B C 1
ATOM 2566 O O . THR B 1 149 ? -12.953 -13.914 2.898 1 95.25 149 THR B O 1
ATOM 2569 N N . THR B 1 150 ? -14.156 -15.703 2.227 1 97.12 150 THR B N 1
ATOM 2570 C CA . THR B 1 150 ? -12.961 -16.391 1.725 1 97.12 150 THR B CA 1
ATOM 2571 C C . THR B 1 150 ? -12.297 -15.57 0.618 1 97.12 150 THR B C 1
ATOM 2573 O O . THR B 1 150 ? -11.078 -15.43 0.589 1 97.12 150 THR B O 1
ATOM 2576 N N . ARG B 1 151 ? -13.102 -15.008 -0.241 1 96.31 151 ARG B N 1
ATOM 2577 C CA . ARG B 1 151 ? -12.586 -14.188 -1.332 1 96.31 151 ARG B CA 1
ATOM 2578 C C . ARG B 1 151 ? -11.867 -12.953 -0.796 1 96.31 151 ARG B C 1
ATOM 2580 O O . ARG B 1 151 ? -10.773 -12.625 -1.252 1 96.31 151 ARG B O 1
ATOM 2587 N N . ARG B 1 152 ? -12.469 -12.375 0.121 1 94.5 152 ARG B N 1
ATOM 2588 C CA . ARG B 1 152 ? -11.883 -11.18 0.719 1 94.5 152 ARG B CA 1
ATOM 2589 C C . ARG B 1 152 ? -10.57 -11.516 1.421 1 94.5 152 ARG B C 1
ATOM 2591 O O . ARG B 1 152 ? -9.57 -10.805 1.25 1 94.5 152 ARG B O 1
ATOM 2598 N N . ASN B 1 153 ? -10.602 -12.547 2.193 1 96.5 153 ASN B N 1
ATOM 2599 C CA . ASN B 1 153 ? -9.414 -12.961 2.934 1 96.5 153 ASN B CA 1
ATOM 2600 C C . ASN B 1 153 ? -8.266 -13.328 1.996 1 96.5 153 ASN B C 1
ATOM 2602 O O . ASN B 1 153 ? -7.109 -13 2.262 1 96.5 153 ASN B O 1
ATOM 2606 N N . LEU B 1 154 ? -8.617 -14.031 0.945 1 98.12 154 LEU B N 1
ATOM 2607 C CA . LEU B 1 154 ? -7.594 -14.414 -0.024 1 98.12 154 LEU B CA 1
ATOM 2608 C C . LEU B 1 154 ? -6.961 -13.18 -0.661 1 98.12 154 LEU B C 1
ATOM 2610 O O . LEU B 1 154 ? -5.742 -13.117 -0.825 1 98.12 154 LEU B O 1
ATOM 2614 N N . ALA B 1 155 ? -7.793 -12.234 -1.008 1 97.44 155 ALA B N 1
ATOM 2615 C CA . ALA B 1 155 ? -7.285 -11.016 -1.626 1 97.44 155 ALA B CA 1
ATOM 2616 C C . ALA B 1 155 ? -6.258 -10.336 -0.728 1 97.44 155 ALA B C 1
ATOM 2618 O O . ALA B 1 155 ? -5.18 -9.945 -1.188 1 97.44 155 ALA B O 1
ATOM 2619 N N . PHE B 1 156 ? -6.523 -10.219 0.535 1 97.75 156 PHE B N 1
ATOM 2620 C CA . PHE B 1 156 ? -5.602 -9.602 1.481 1 97.75 156 PHE B CA 1
ATOM 2621 C C . PHE B 1 156 ? -4.348 -10.453 1.65 1 97.75 156 PHE B C 1
ATOM 2623 O O . PHE B 1 156 ? -3.234 -9.922 1.687 1 97.75 156 PHE B O 1
ATOM 2630 N N . ALA B 1 157 ? -4.531 -11.727 1.737 1 98.62 157 ALA B N 1
ATOM 2631 C CA . ALA B 1 157 ? -3.41 -12.648 1.923 1 98.62 157 ALA B CA 1
ATOM 2632 C C . ALA B 1 157 ? -2.467 -12.609 0.724 1 98.62 157 ALA B C 1
ATOM 2634 O O . ALA B 1 157 ? -1.247 -12.695 0.883 1 98.62 157 ALA B O 1
ATOM 2635 N N . GLU B 1 158 ? -3.004 -12.508 -0.41 1 98.56 158 GLU B N 1
ATOM 2636 C CA . GLU B 1 158 ? -2.189 -12.453 -1.621 1 98.56 158 GLU B CA 1
ATOM 2637 C C . GLU B 1 158 ? -1.383 -11.164 -1.69 1 98.56 158 GLU B C 1
ATOM 2639 O O . GLU B 1 158 ? -0.226 -11.172 -2.117 1 98.56 158 GLU B O 1
ATOM 2644 N N . VAL B 1 159 ? -1.988 -10.07 -1.302 1 98.5 159 VAL B N 1
ATOM 2645 C CA . VAL B 1 159 ? -1.236 -8.82 -1.214 1 98.5 159 VAL B CA 1
ATOM 2646 C C . VAL B 1 159 ? -0.093 -8.977 -0.214 1 98.5 159 VAL B C 1
ATOM 2648 O O . VAL B 1 159 ? 1.042 -8.586 -0.493 1 98.5 159 VAL B O 1
ATOM 2651 N N . ALA B 1 160 ? -0.375 -9.555 0.939 1 98.38 160 ALA B N 1
ATOM 2652 C CA . ALA B 1 160 ? 0.641 -9.781 1.963 1 98.38 160 ALA B CA 1
ATOM 2653 C C . ALA B 1 160 ? 1.79 -10.625 1.417 1 98.38 160 ALA B C 1
ATOM 2655 O O . ALA B 1 160 ? 2.961 -10.266 1.577 1 98.38 160 ALA B O 1
ATOM 2656 N N . LEU B 1 161 ? 1.41 -11.727 0.782 1 98.25 161 LEU B N 1
ATOM 2657 C CA . LEU B 1 161 ? 2.416 -12.625 0.232 1 98.25 161 LEU B CA 1
ATOM 2658 C C . LEU B 1 161 ? 3.268 -11.914 -0.814 1 98.25 161 LEU B C 1
ATOM 2660 O O . LEU B 1 161 ? 4.492 -12.062 -0.828 1 98.25 161 LEU B O 1
ATOM 2664 N N . ALA B 1 162 ? 2.654 -11.133 -1.663 1 97.88 162 ALA B N 1
ATOM 2665 C CA . ALA B 1 162 ? 3.389 -10.391 -2.684 1 97.88 162 ALA B CA 1
ATOM 2666 C C . ALA B 1 162 ? 4.34 -9.375 -2.049 1 97.88 162 ALA B C 1
ATOM 2668 O O . ALA B 1 162 ? 5.496 -9.258 -2.461 1 97.88 162 ALA B O 1
ATOM 2669 N N . LEU B 1 163 ? 3.908 -8.695 -1.057 1 96.88 163 LEU B N 1
ATOM 2670 C CA . LEU B 1 163 ? 4.73 -7.691 -0.385 1 96.88 163 LEU B CA 1
ATOM 2671 C C . LEU B 1 163 ? 5.918 -8.344 0.312 1 96.88 163 LEU B C 1
ATOM 2673 O O . LEU B 1 163 ? 6.996 -7.75 0.396 1 96.88 163 LEU B O 1
ATOM 2677 N N . SER B 1 164 ? 5.742 -9.508 0.805 1 96.19 164 SER B N 1
ATOM 2678 C CA . SER B 1 164 ? 6.801 -10.211 1.523 1 96.19 164 SER B CA 1
ATOM 2679 C C . SER B 1 164 ? 7.992 -10.492 0.617 1 96.19 164 SER B C 1
ATOM 2681 O O . SER B 1 164 ? 9.109 -10.688 1.096 1 96.19 164 SER B O 1
ATOM 2683 N N . ALA B 1 165 ? 7.754 -10.492 -0.649 1 93.94 165 ALA B N 1
ATOM 2684 C CA . ALA B 1 165 ? 8.797 -10.828 -1.611 1 93.94 165 ALA B CA 1
ATOM 2685 C C . ALA B 1 165 ? 9.555 -9.578 -2.059 1 93.94 165 ALA B C 1
ATOM 2687 O O . ALA B 1 165 ? 10.57 -9.672 -2.75 1 93.94 165 ALA B O 1
ATOM 2688 N N . VAL B 1 166 ? 9.078 -8.406 -1.653 1 94.25 166 VAL B N 1
ATOM 2689 C CA . VAL B 1 166 ? 9.719 -7.152 -2.035 1 94.25 166 VAL B CA 1
ATOM 2690 C C . VAL B 1 166 ? 10.992 -6.949 -1.213 1 94.25 166 VAL B C 1
ATOM 2692 O O . VAL B 1 166 ? 10.977 -7.094 0.012 1 94.25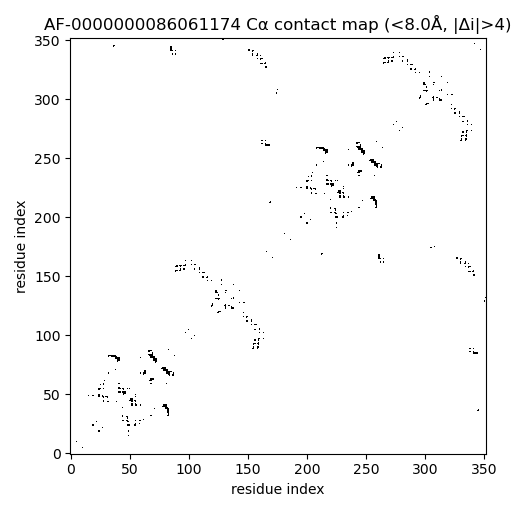 166 VAL B O 1
ATOM 2695 N N . GLU B 1 167 ? 12.031 -6.586 -1.89 1 89.44 167 GLU B N 1
ATOM 2696 C CA . GLU B 1 167 ? 13.32 -6.383 -1.236 1 89.44 167 GLU B CA 1
ATOM 2697 C C . GLU B 1 167 ? 13.656 -4.898 -1.127 1 89.44 167 GLU B C 1
ATOM 2699 O O . GLU B 1 167 ? 13.148 -4.082 -1.9 1 89.44 167 GLU B O 1
ATOM 2704 N N . ASN B 1 168 ? 14.477 -4.676 -0.148 1 81.56 168 ASN B N 1
ATOM 2705 C CA . ASN B 1 168 ? 14.992 -3.312 -0.041 1 81.56 168 ASN B CA 1
ATOM 2706 C C . ASN B 1 168 ? 15.938 -2.975 -1.189 1 81.56 168 ASN B C 1
ATOM 2708 O O . ASN B 1 168 ? 16.766 -3.795 -1.573 1 81.56 168 ASN B O 1
ATOM 2712 N N . PRO B 1 169 ? 15.711 -1.841 -1.776 1 70.44 169 PRO B N 1
ATOM 2713 C CA . PRO B 1 169 ? 16.594 -1.47 -2.887 1 70.44 169 PRO B CA 1
ATOM 2714 C C . PRO B 1 169 ? 18.062 -1.485 -2.5 1 70.44 169 PRO B C 1
ATOM 2716 O O . PRO B 1 169 ? 18.922 -1.802 -3.332 1 70.44 169 PRO B O 1
ATOM 2719 N N . THR B 1 170 ? 18.406 -1.094 -1.401 1 65.38 170 THR B N 1
ATOM 2720 C CA . THR B 1 170 ? 19.797 -1.016 -1 1 65.38 170 THR B CA 1
ATOM 2721 C C . THR B 1 170 ? 20.359 -2.404 -0.698 1 65.38 170 THR B C 1
ATOM 2723 O O . THR B 1 170 ? 21.562 -2.623 -0.762 1 65.38 170 THR B O 1
ATOM 2726 N N . ASP B 1 171 ? 19.609 -3.273 -0.229 1 59.66 171 ASP B N 1
ATOM 2727 C CA . ASP B 1 171 ? 20.109 -4.609 0.071 1 59.66 171 ASP B CA 1
ATOM 2728 C C . ASP B 1 171 ? 20.641 -5.289 -1.187 1 59.66 171 ASP B C 1
ATOM 2730 O O . ASP B 1 171 ? 21.562 -6.102 -1.113 1 59.66 171 ASP B O 1
ATOM 2734 N N . ALA B 1 172 ? 20.109 -4.977 -2.174 1 51.16 172 ALA B N 1
ATOM 2735 C CA . ALA B 1 172 ? 20.578 -5.598 -3.41 1 51.16 172 ALA B CA 1
ATOM 2736 C C . ALA B 1 172 ? 21.984 -5.109 -3.771 1 51.16 172 ALA B C 1
ATOM 2738 O O . ALA B 1 172 ? 22.75 -5.836 -4.402 1 51.16 172 ALA B O 1
ATOM 2739 N N . ALA B 1 173 ? 22.469 -3.912 -3.523 1 47 173 ALA B N 1
ATOM 2740 C CA . ALA B 1 173 ? 23.75 -3.367 -3.951 1 47 173 ALA B CA 1
ATOM 2741 C C . ALA B 1 173 ? 24.891 -3.941 -3.119 1 47 173 ALA B C 1
ATOM 2743 O O . ALA B 1 173 ? 26.031 -4.023 -3.588 1 47 173 ALA B O 1
ATOM 2744 N N . GLU B 1 174 ? 24.75 -4.266 -1.845 1 49.25 174 GLU B N 1
ATOM 2745 C CA . GLU B 1 174 ? 25.906 -4.582 -1.006 1 49.25 174 GLU B CA 1
ATOM 2746 C C . GLU B 1 174 ? 26.422 -5.984 -1.294 1 49.25 174 GLU B C 1
ATOM 2748 O O . GLU B 1 174 ? 27.516 -6.352 -0.852 1 49.25 174 GLU B O 1
ATOM 2753 N N . ALA B 1 175 ? 25.688 -6.801 -1.816 1 43.62 175 ALA B N 1
ATOM 2754 C CA . ALA B 1 175 ? 26.25 -8.141 -2.012 1 43.62 175 ALA B CA 1
ATOM 2755 C C . ALA B 1 175 ? 27.328 -8.133 -3.092 1 43.62 175 ALA B C 1
ATOM 2757 O O . ALA B 1 175 ? 27.875 -9.18 -3.426 1 43.62 175 ALA B O 1
ATOM 2758 N N . VAL B 1 176 ? 27.406 -7.203 -3.934 1 34.09 176 VAL B N 1
ATOM 2759 C CA . VAL B 1 176 ? 28.531 -7.305 -4.855 1 34.09 176 VAL B CA 1
ATOM 2760 C C . VAL B 1 176 ? 29.828 -6.945 -4.129 1 34.09 176 VAL B C 1
ATOM 2762 O O . VAL B 1 176 ? 29.875 -5.961 -3.391 1 34.09 176 VAL B O 1
#

Nearest PDB structures (foldseek):
  7el3-assembly1_B  TM=5.292E-01  e=1.424E-03  Acinetobacter baumannii
  6pco-assembly2_C  TM=6.759E-01  e=9.850E-03  Bordetella bronchiseptica
  1ku9-assembly1_B  TM=4.898E-01  e=8.782E-04  Methanocaldococcus jannaschii
  5jbr-assembly1_B  TM=5.028E-01  e=1.341E-03  Beutenbergia cavernae DSM 12333
  3q5f-assembly1_B  TM=6.151E-01  e=1.332E-02  Salmonella enterica subsp. enterica serovar Typhimurium

Sequence (352 aa):
MPDSAPAFEDVNDRAKEDWKRETSPFDRVRSVMRTAYEPMSAATVAENALTSEQTARKHLRSLAEHGYVAETASPDSTGTLYQRAKDSIALEQARRILDETDTDTLSTRVLEMREELREYGDRFDANSPDDAVRSHADIDAETLLEWRTTRRNLAFAEVALALSAVENPTDAAEAVMPDSAPAFEDVNDRAKEDWKRETSPFDRVRSVMRTAYEPMSAATVAENALTSEQTARKHLRSLAEHGYVAETASPDSTGTLYQRAKDSIALEQARRILDETDTDTLSTRVLEMREELREYGDRFDANSPDDAVRSHADIDAETLLEWRTTRRNLAFAEVALALSAVENPTDAAEAV

Solvent-accessible surface area (backbone atoms only — not comparable to full-atom values): 19091 Å² total; per-residue (Å²): 126,81,83,68,73,75,52,70,67,49,53,52,49,49,50,51,52,52,50,55,73,74,44,52,63,61,56,32,43,50,56,57,37,72,71,21,71,56,71,37,40,44,60,56,49,7,62,77,28,73,49,50,44,69,59,35,42,53,46,48,50,53,35,34,75,72,45,47,30,35,78,39,76,36,89,89,45,96,45,64,21,38,22,40,16,52,67,38,52,39,50,55,49,11,52,51,46,57,74,75,38,57,68,69,59,46,50,50,49,46,53,51,45,52,51,52,50,48,49,51,23,64,75,49,72,27,93,42,68,65,47,23,58,73,67,63,42,99,68,54,70,67,59,47,49,51,52,50,48,48,51,51,51,40,29,27,48,43,32,25,56,25,52,68,63,52,66,53,78,55,64,68,62,66,77,108,125,81,83,67,73,73,52,70,67,48,54,51,50,50,51,50,53,51,50,54,72,75,45,51,64,60,55,32,41,51,56,56,37,73,70,22,71,57,72,38,40,44,60,58,48,5,61,75,27,75,48,52,44,69,59,36,42,54,47,49,50,53,34,34,74,72,46,47,28,36,79,40,79,34,91,88,45,95,44,62,20,38,20,40,16,53,67,38,50,39,49,55,51,11,51,52,46,56,74,73,40,57,67,69,60,47,52,51,50,47,52,51,45,52,51,52,50,50,49,51,22,65,75,52,72,25,95,42,68,64,49,24,59,74,69,63,41,98,68,54,69,67,60,46,48,50,51,50,48,49,52,52,50,40,30,27,49,43,31,27,56,24,52,69,63,54,64,54,76,54,64,65,62,67,76,107

Radius of gyration: 25.01 Å; Cα contacts (8 Å, |Δi|>4): 390; chains: 2; bounding box: 61×73×66 Å

InterPro domains:
  IPR036388 Winged helix-like DNA-binding domain superfamily [G3DSA:1.10.10.10] (24-122)
  IPR055766 Protein of unknown function DUF7342 [PF24033] (23-162)

Organism: NCBI:txid261290

pLDDT: mean 89.27, std 13.62, range [34.09, 98.62]

Foldseek 3Di:
DPPPDPPPVRVVVVVLVVLPVVDDLLVLLLVLQVPFADWDALCVSCVRSVHDSVVSVVSQVVCVVVQQKDWDADPVDRGITIHGGPVNVLVVLLVVCVVVDPLVRLVVLLVVLVVVLVVVCVVFVANALVRSVVVVTPDDPVRSVVRVVSVVVSSSSVVNNVVVPDDDPVVVPPVD/DPPPDQPPVRVVVVVLVVLPVVDDLLVLLLVLQVPFADWDALCVSCVSSVHDSVVSVVSQVVCVVVQQKDWDADPVDRGITIHGGPVNVLVVLLVVCVVVDPLVRLVVLLVVLVVVLVVVCVVQVANALVRSVVVVTPDDPVRSVVRVVSVVVSSSSVVNNVVVPDDDPVVVPPVD

=== Feature glossary ===
Legend for the data blocks above and below:

— What the protein is —

The amino-acid sequence is the protein's primary structure: the linear order of residues from the N-terminus to the C-terminus, written in one-letter code. Everything else here — the 3D coordinates, the secondary structure, the domain annotations — is ultimately a consequence of this string.

Database cross-references. InterPro integrates a dozen domain/family signature databases into unified entries with residue-range hits. GO terms attach function/process/location labels with evidence codes. CATH codes position the fold in a four-level structural taxonomy. Organism is the NCBI-taxonomy species name.

— Where its atoms are —

The mmCIF block holds the 3D Cartesian coordinates of each backbone atom (N, Cα, C, O) in ångströms. mmCIF is the PDB's canonical archive format — a tagged-loop text representation of the atomic model.

The six renders are orthographic views along the three Cartesian axes in both directions. Representation (cartoon, sticks, or surface) and color scheme (sequence-rainbow or by-chain) vary across proteins so the training set covers all the common visualization conventions.

— Local backbone conformation —

Secondary structure is the local, repeating backbone conformation. DSSP classifies it into eight states by reading the hydrogen-bond network: three helix types (H, G, I), two β types (E, B), two non-regular types (T, S), and unstructured coil (-).

SS3 is a coarse helix/strand/coil call (letters a/b/c) made by the P-SEA algorithm from inter-Cα distances and dihedrals. It is less detailed than DSSP but needs only Cα positions.

Backbone dihedral angles. Every residue except chain termini has a φ (preceding-C → N → Cα → C) and a ψ (N → Cα → C → next-N). They are reported in degrees following the IUPAC sign convention. Secondary structure is essentially a statement about which (φ, ψ) basin each residue occupies.

— Global shape and packing —

The geometric summary reports three shape descriptors. Rg (radius of gyration) measures how spread out the Cα atoms are about their centre of mass; compact globular proteins have small Rg, elongated or unfolded ones large. Cα contacts (<8 Å, |i−j|>4) count long-range residue pairs in spatial proximity — high for tightly packed folds, near zero for rods or random coil. The bounding-box extents give the protein's footprint along x, y, z in Å.

Solvent accessibility: the surface area of each residue that a 1.4 Å water probe can touch, in Å². When only backbone atoms are present the absolute values are lower than full-atom SASA (side chains contribute most of the area) and are flagged as backbone-only.

Plot images: a contact map (which residues are close in 3D, as an N×N binary image), a Ramachandran scatter (backbone torsion angles, revealing secondary-structure composition at a glance), and — for AlphaFold structures — a PAE heatmap (pairwise prediction confidence).

— Structural neighborhood —

Foldseek's 3Di representation compresses backbone geometry into a per-residue letter drawn from a learned twenty-state alphabet. It captures the tertiary interaction pattern around each residue — which residues are packed against it in space, regardless of where they are in sequence.

Structural nearest neighbors (via Foldseek easy-search vs the PDB). Reported per hit: target PDB id, E-value, and alignment TM-score. A TM-score above ~0.5 is the conventional threshold for 'same fold'.

— Confidence and disorder —

pLDDT (predicted Local Distance Difference Test) is AlphaFold's per-residue confidence score, ranging from 0 to 100. Values above 90 indicate high confidence (typically well-packed cores); 70–90 is confident; 50–70 low confidence; below 50 usually means the region is disordered or the prediction is unreliable there. AlphaFold stores pLDDT in the mmCIF B-factor column.

For experimental (PDB) structures, the B-factor (temperature factor) quantifies the positional spread of each atom in the crystal — a combination of thermal vibration and static disorder — in units of Å². High B-factors mark flexible loops or poorly resolved regions; low B-factors mark the rigid, well-ordered core.

Predicted Aligned Error (PAE) is an AlphaFold confidence matrix: entry (i, j) is the expected error in the position of residue j, in ångströms, when the prediction is superimposed on the true structure at residue i. Low PAE within a block of residues means that block is internally rigid and well-predicted; high PAE between two blocks means their relative placement is uncertain even if each block individually is confident.